Protein AF-A0A086T369-F1 (afdb_monomer_lite)

Secondary structure (DSSP, 8-state):
--------TT-S--SPPPSS---SPPTT---HHHHHTT---PPPPTTTTTHHHHHHHHHHHHHHHHHHHHS--SS-HHHHS-HHHHHHHHHHHHHHHTTS-GGGS--TT--HHHHHHHHHHHH--SS-TT-TTTTT-B-TTS-STT-BHHHHHHHHHHHHHHHHHHHHHHS-GGG--GGGHHHHHHHHHHHH-STT---TTHHHHHHHHHHHHHHHTTT-TTHHHHHHHHHHHHHHTTSS-HHHHHHHHHHHHHHTTTSPPPSS-----B--HHHHTT-TTTTBHHHHHHTHHHHHHHHHHHH--

Foldseek 3Di:
DAQQQFALLLDQDLDAADQAQDPDDQAPDDDPVCVVVVDDGHHDDPVCHCLSSLVSVVVNLVSVLCCQSSPDDPDGSCVRAPPLNLLVSQVVLVVVVVVDDPLLDDDLPNDLSSLLVLLSSLSDRSDTPRDPPQQPDADPVDPDPRRGPVVSNVVSLVVNLVSLVSSPVPDPLVRDDPSSLSSLLSLLQLLLPPVNVPDPCSLVSNVSSLVSLLSNCLPDVLSLLSNLLSLLSCLVSVNDALVRSVVSNVSSCVSNVVDDNDPFRPDQTFRHVVVCSPPSNCRGSRNSNVCNVVSSVVRCVVVVD

pLDDT: mean 82.19, std 13.27, range [25.78, 96.75]

Organism: Hapsidospora chrysogenum (strain ATCC 11550 / CBS 779.69 / DSM 880 / IAM 14645 / JCM 23072 / IMI 49137) (NCBI:txid857340)

Radius of gyration: 20.5 Å; chains: 1; bounding box: 43×50×70 Å

Sequence (305 aa):
MLNVDDSLHSFYFRDPPILHAPVLPIPGQRSQEAKDSGSWVPTPPKYMRQTFSTFCQFWTLAQEIAVLYLGKCERTLAERVPLSFAESKYQKLLAWTNTIAESMALNDHSPAHVMIFHMVIRMFYPFIQGTAAYSHQKLHSFSSDDSSATAIITASLNQLKRLALLFQKRHPSRMWAILVNPPLVQLGDVMLNRRLRHGPDRRLYFLLCLRTWIEMYQSYAVCWDVAKGFLSRAMRDGVMSSVEAKELMTELLRRGVHHKVPEQAMSSIVIDYDLAEGNLEVARVKVLAERFDELALYDEFTTGT

Structure (mmCIF, N/CA/C/O backbone):
data_AF-A0A086T369-F1
#
_entry.id   AF-A0A086T369-F1
#
loop_
_atom_site.group_PDB
_atom_site.id
_atom_site.type_symbol
_atom_site.label_atom_id
_atom_site.label_alt_id
_atom_site.label_comp_id
_atom_site.label_asym_id
_atom_site.label_entity_id
_atom_site.label_seq_id
_atom_site.pdbx_PDB_ins_code
_atom_site.Cartn_x
_atom_site.Cartn_y
_atom_site.Cartn_z
_atom_site.occupancy
_atom_site.B_iso_or_equiv
_atom_site.auth_seq_id
_atom_site.auth_comp_id
_atom_site.auth_asym_id
_atom_site.auth_atom_id
_atom_site.pdbx_PDB_model_num
ATOM 1 N N . MET A 1 1 ? -15.900 -25.678 4.158 1.00 25.78 1 MET A N 1
ATOM 2 C CA . MET A 1 1 ? -14.547 -25.743 3.575 1.00 25.78 1 MET A CA 1
ATOM 3 C C . MET A 1 1 ? -14.263 -24.336 3.077 1.00 25.78 1 MET A C 1
ATOM 5 O O . MET A 1 1 ? -14.950 -23.891 2.170 1.00 25.78 1 MET A O 1
ATOM 9 N N . LEU A 1 2 ? -13.463 -23.568 3.818 1.00 26.77 2 LEU A N 1
ATOM 10 C CA . LEU A 1 2 ? -13.205 -22.156 3.516 1.00 26.77 2 LEU A CA 1
ATOM 11 C C . LEU A 1 2 ? -12.299 -22.099 2.283 1.00 26.77 2 LEU A C 1
ATOM 13 O O . LEU A 1 2 ? -11.195 -22.637 2.331 1.00 26.77 2 LEU A O 1
ATOM 17 N N . ASN A 1 3 ? -12.785 -21.506 1.191 1.00 26.11 3 ASN A N 1
ATOM 18 C CA . ASN A 1 3 ? -11.940 -21.124 0.065 1.00 26.11 3 ASN A CA 1
ATOM 19 C C . ASN A 1 3 ? -10.978 -20.047 0.571 1.00 26.11 3 ASN A C 1
ATOM 21 O O . ASN A 1 3 ? -11.393 -18.927 0.857 1.00 26.11 3 ASN A O 1
ATOM 25 N N . VAL A 1 4 ? -9.717 -20.428 0.746 1.00 35.34 4 VAL A N 1
ATOM 26 C CA . VAL A 1 4 ? -8.604 -19.517 1.008 1.00 35.34 4 VAL A CA 1
ATOM 27 C C . VAL A 1 4 ? -8.249 -18.902 -0.342 1.00 35.34 4 VAL A C 1
ATOM 29 O O . VAL A 1 4 ? -7.497 -19.489 -1.116 1.00 35.34 4 VAL A O 1
ATOM 32 N N . ASP A 1 5 ? -8.877 -17.775 -0.676 1.00 43.47 5 ASP A N 1
ATOM 33 C CA . ASP A 1 5 ? -8.503 -16.998 -1.856 1.00 43.47 5 ASP A CA 1
ATOM 34 C C . ASP A 1 5 ? -7.442 -15.965 -1.469 1.00 43.47 5 ASP A C 1
ATOM 36 O O . ASP A 1 5 ? -7.696 -14.888 -0.928 1.00 43.47 5 ASP A O 1
ATOM 40 N N . ASP A 1 6 ? -6.211 -16.357 -1.761 1.00 47.72 6 ASP A N 1
ATOM 41 C CA . ASP A 1 6 ? -4.970 -15.641 -1.523 1.00 47.72 6 ASP A CA 1
ATOM 42 C C . ASP A 1 6 ? -4.987 -14.205 -2.092 1.00 47.72 6 ASP A C 1
ATOM 44 O O . ASP A 1 6 ? -5.270 -13.994 -3.255 1.00 47.72 6 ASP A O 1
ATOM 48 N N . SER A 1 7 ? -4.647 -13.165 -1.328 1.00 54.16 7 SER A N 1
ATOM 49 C CA . SER A 1 7 ? -4.626 -11.776 -1.828 1.00 54.16 7 SER A CA 1
ATOM 50 C C . SER A 1 7 ? -3.233 -11.283 -2.246 1.00 54.16 7 SER A C 1
ATOM 52 O O . SER A 1 7 ? -2.285 -11.413 -1.482 1.00 54.16 7 SER A O 1
ATOM 54 N N . LEU A 1 8 ? -3.093 -10.578 -3.377 1.00 59.34 8 LEU A N 1
ATOM 55 C CA . LEU A 1 8 ? -1.895 -9.766 -3.652 1.00 59.34 8 LEU A CA 1
ATOM 56 C C . LEU A 1 8 ? -1.998 -8.403 -2.939 1.00 59.34 8 LEU A C 1
ATOM 58 O O . LEU A 1 8 ? -2.764 -7.537 -3.358 1.00 59.34 8 LEU A O 1
ATOM 62 N N . HIS A 1 9 ? -1.198 -8.185 -1.888 1.00 63.78 9 HIS A N 1
ATOM 63 C CA . HIS A 1 9 ? -1.219 -6.945 -1.080 1.00 63.78 9 HIS A CA 1
ATOM 64 C C . HIS A 1 9 ? -0.546 -5.745 -1.787 1.00 63.78 9 HIS A C 1
ATOM 66 O O . HIS A 1 9 ? -0.465 -4.652 -1.230 1.00 63.78 9 HIS A O 1
ATOM 72 N N . SER A 1 10 ? -0.044 -5.940 -3.012 1.00 60.53 10 SER A N 1
ATOM 73 C CA . SER A 1 10 ? 0.636 -4.921 -3.825 1.00 60.53 10 SER A CA 1
ATOM 74 C C . SER A 1 10 ? -0.308 -4.091 -4.703 1.00 60.53 10 SER A C 1
ATOM 76 O O . SER A 1 10 ? 0.122 -3.094 -5.277 1.00 60.53 10 SER A O 1
ATOM 78 N N . PHE A 1 11 ? -1.590 -4.463 -4.805 1.00 72.81 11 PHE A N 1
ATOM 79 C CA . PHE A 1 11 ? -2.612 -3.685 -5.509 1.00 72.81 11 PHE A CA 1
ATOM 80 C C . PHE A 1 11 ? -3.781 -3.392 -4.577 1.00 72.81 11 PHE A C 1
ATOM 82 O O . PHE A 1 11 ? -4.580 -4.264 -4.243 1.00 72.81 11 PHE A O 1
ATOM 89 N N . TYR A 1 12 ? -3.882 -2.132 -4.172 1.00 75.31 12 TYR A N 1
ATOM 90 C CA . TYR A 1 12 ? -4.904 -1.678 -3.234 1.00 75.31 12 TYR A CA 1
ATOM 91 C C . TYR A 1 12 ? -6.204 -1.256 -3.940 1.00 75.31 12 TYR A C 1
ATOM 93 O O . TYR A 1 12 ? -7.241 -1.138 -3.294 1.00 75.31 12 TYR A O 1
ATOM 101 N N . PHE A 1 13 ? -6.181 -1.089 -5.266 1.00 75.31 13 PHE A N 1
ATOM 102 C CA . PHE A 1 13 ? -7.381 -1.133 -6.102 1.00 75.31 13 PHE A CA 1
ATOM 103 C C . PHE A 1 13 ? -7.516 -2.545 -6.674 1.00 75.31 13 PHE A C 1
ATOM 105 O O . PHE A 1 13 ? -6.585 -3.046 -7.302 1.00 75.31 13 PHE A O 1
ATOM 112 N N . ARG A 1 14 ? -8.667 -3.189 -6.455 1.00 74.69 14 ARG A N 1
ATOM 113 C CA . ARG A 1 14 ? -8.987 -4.523 -6.994 1.00 74.69 14 ARG A CA 1
ATOM 114 C C . ARG A 1 14 ? -9.942 -4.459 -8.186 1.00 74.69 14 ARG A C 1
ATOM 116 O O . ARG A 1 14 ? -10.833 -5.292 -8.336 1.00 74.69 14 ARG A O 1
ATOM 123 N N . ASP A 1 15 ? -9.764 -3.440 -9.013 1.00 76.25 15 ASP A N 1
ATOM 124 C CA . ASP A 1 15 ? -10.495 -3.319 -10.268 1.00 76.25 15 ASP A CA 1
ATOM 125 C C . ASP A 1 15 ? -9.937 -4.311 -11.305 1.00 76.25 15 ASP A C 1
ATOM 127 O O . ASP A 1 15 ? -8.786 -4.750 -11.179 1.00 76.25 15 ASP A O 1
ATOM 131 N N . PRO A 1 16 ? -10.723 -4.696 -12.329 1.00 79.81 16 PRO A N 1
ATOM 132 C CA . PRO A 1 16 ? -10.247 -5.591 -13.376 1.00 79.81 16 PRO A CA 1
ATOM 133 C C . PRO A 1 16 ? -8.950 -5.067 -14.015 1.00 79.81 16 PRO A C 1
ATOM 135 O O . PRO A 1 16 ? -8.894 -3.896 -14.403 1.00 79.81 16 PRO A O 1
ATOM 138 N N . PRO A 1 17 ? -7.908 -5.907 -14.145 1.00 82.69 17 PRO A N 1
ATOM 139 C CA . PRO A 1 17 ? -6.629 -5.461 -14.672 1.00 82.69 17 PRO A CA 1
ATOM 140 C C . PRO A 1 17 ? -6.740 -5.125 -16.161 1.00 82.69 17 PRO A C 1
ATOM 142 O O . PRO A 1 17 ? -7.499 -5.745 -16.910 1.00 82.69 17 PRO A O 1
ATOM 145 N N . ILE A 1 18 ? -5.916 -4.180 -16.613 1.00 83.38 18 ILE A N 1
ATOM 146 C CA . ILE A 1 18 ? -5.711 -3.941 -18.044 1.00 83.38 18 ILE A CA 1
ATOM 147 C C . ILE A 1 18 ? -5.044 -5.194 -18.625 1.00 83.38 18 ILE A C 1
ATOM 149 O O . ILE A 1 18 ? -3.967 -5.573 -18.174 1.00 83.38 18 ILE A O 1
ATOM 153 N N . LEU A 1 19 ? -5.674 -5.837 -19.613 1.00 84.75 19 LEU A N 1
ATOM 154 C CA . LEU A 1 19 ? -5.229 -7.134 -20.150 1.00 84.75 19 LEU A CA 1
ATOM 155 C C . LEU A 1 19 ? -3.923 -7.058 -20.945 1.00 84.75 19 LEU A C 1
ATOM 157 O O . LEU A 1 19 ? -3.116 -7.986 -20.907 1.00 84.75 19 LEU A O 1
ATOM 161 N N . HIS A 1 20 ? -3.705 -5.947 -21.642 1.00 85.06 20 HIS A N 1
ATOM 162 C CA . HIS A 1 20 ? -2.536 -5.738 -22.486 1.00 85.06 20 HIS A CA 1
ATOM 163 C C . HIS A 1 20 ? -1.865 -4.423 -22.116 1.00 85.06 20 HIS A C 1
ATOM 165 O O . HIS A 1 20 ? -2.529 -3.391 -22.010 1.00 85.06 20 HIS A O 1
ATOM 171 N N . ALA A 1 21 ? -0.546 -4.455 -21.927 1.00 80.19 21 ALA A N 1
ATOM 172 C CA . ALA A 1 21 ? 0.225 -3.238 -21.726 1.00 80.19 21 ALA A CA 1
ATOM 173 C C . ALA A 1 21 ? 0.039 -2.270 -22.917 1.00 80.19 21 ALA A C 1
ATOM 175 O O . ALA A 1 21 ? -0.183 -2.722 -24.046 1.00 80.19 21 ALA A O 1
ATOM 176 N N . PRO A 1 22 ? 0.131 -0.946 -22.694 1.00 80.88 22 PRO A N 1
ATOM 177 C CA . PRO A 1 22 ? 0.058 0.025 -23.777 1.00 80.88 22 PRO A CA 1
ATOM 178 C C . PRO A 1 22 ? 1.084 -0.282 -24.874 1.00 80.88 22 PRO A C 1
ATOM 180 O O . PRO A 1 22 ? 2.257 -0.496 -24.586 1.00 80.88 22 PRO A O 1
ATOM 183 N N . VAL A 1 23 ? 0.648 -0.250 -26.136 1.00 82.12 23 VAL A N 1
ATOM 184 C CA . VAL A 1 23 ? 1.520 -0.462 -27.314 1.00 82.12 23 VAL A CA 1
ATOM 185 C C . VAL A 1 23 ? 2.380 0.779 -27.613 1.00 82.12 23 VAL A C 1
ATOM 187 O O . VAL A 1 23 ? 3.287 0.747 -28.440 1.00 82.12 23 VAL A O 1
ATOM 190 N N . LEU A 1 24 ? 2.104 1.896 -26.935 1.00 80.62 24 LEU A N 1
ATOM 191 C CA . LEU A 1 24 ? 2.859 3.135 -27.086 1.00 80.62 24 LEU A CA 1
ATOM 192 C C . LEU A 1 24 ? 4.296 2.969 -26.562 1.00 80.62 24 LEU A C 1
ATOM 194 O O . LEU A 1 24 ? 4.500 2.344 -25.518 1.00 80.62 24 LEU A O 1
ATOM 198 N N . PRO A 1 25 ? 5.294 3.572 -27.233 1.00 81.31 25 PRO A N 1
ATOM 199 C CA . PRO A 1 25 ? 6.669 3.527 -26.763 1.00 81.31 25 PRO A CA 1
ATOM 200 C C . PRO A 1 25 ? 6.791 4.227 -25.410 1.00 81.31 25 PRO A C 1
ATOM 202 O O . PRO A 1 25 ? 6.175 5.267 -25.162 1.00 81.31 25 PRO A O 1
ATOM 205 N N . ILE A 1 26 ? 7.639 3.680 -24.541 1.00 83.69 26 ILE A N 1
ATOM 206 C CA . ILE A 1 26 ? 7.944 4.296 -23.252 1.00 83.69 26 ILE A CA 1
ATOM 207 C C . ILE A 1 26 ? 8.624 5.651 -23.503 1.00 83.69 26 ILE A C 1
ATOM 209 O O . ILE A 1 26 ? 9.662 5.696 -24.173 1.00 83.69 26 ILE A O 1
ATOM 213 N N . PRO A 1 27 ? 8.093 6.765 -22.965 1.00 80.69 27 PRO A N 1
ATOM 214 C CA . PRO A 1 27 ? 8.675 8.081 -23.206 1.00 80.69 27 PRO A CA 1
ATOM 215 C C . PRO A 1 27 ? 10.140 8.152 -22.785 1.00 80.69 27 PRO A C 1
ATOM 217 O O . PRO A 1 27 ? 10.537 7.602 -21.761 1.00 80.69 27 PRO A O 1
ATOM 220 N N . GLY A 1 28 ? 10.967 8.814 -23.591 1.00 74.69 28 GLY A N 1
ATOM 221 C CA . GLY A 1 28 ? 12.416 8.870 -23.383 1.00 74.69 28 GLY A CA 1
ATOM 222 C C . GLY A 1 28 ? 13.194 7.591 -23.736 1.00 74.69 28 GLY A C 1
ATOM 223 O O . GLY A 1 28 ? 14.422 7.656 -23.779 1.00 74.69 28 GLY A O 1
ATOM 224 N N . GLN A 1 29 ? 12.542 6.462 -24.050 1.00 71.50 29 GLN A N 1
ATOM 225 C CA . GLN A 1 29 ? 13.204 5.319 -24.685 1.00 71.50 29 GLN A CA 1
ATOM 226 C C . GLN A 1 29 ? 13.086 5.432 -26.205 1.00 71.50 29 GLN A C 1
ATOM 228 O O . GLN A 1 29 ? 11.999 5.392 -26.771 1.00 71.50 29 GLN A O 1
ATOM 233 N N . ARG A 1 30 ? 14.226 5.563 -26.887 1.00 60.25 30 ARG A N 1
ATOM 234 C CA . ARG A 1 30 ? 14.284 5.412 -28.344 1.00 60.25 30 ARG A CA 1
ATOM 235 C C . ARG A 1 30 ? 14.430 3.929 -28.669 1.00 60.25 30 ARG A C 1
ATOM 237 O O . ARG A 1 30 ? 15.470 3.356 -28.346 1.00 60.25 30 ARG A O 1
ATOM 244 N N . SER A 1 31 ? 13.438 3.330 -29.330 1.00 57.47 31 SER A N 1
ATOM 245 C CA . SER A 1 31 ? 13.681 2.082 -30.060 1.00 57.47 31 SER A CA 1
ATOM 246 C C . SER A 1 31 ? 14.687 2.354 -31.184 1.00 57.47 31 SER A C 1
ATOM 248 O O . SER A 1 31 ? 14.807 3.488 -31.659 1.00 57.47 31 SER A O 1
ATOM 250 N N . GLN A 1 32 ? 15.452 1.338 -31.584 1.00 53.31 32 GLN A N 1
ATOM 251 C CA . GLN A 1 32 ? 16.412 1.474 -32.683 1.00 53.31 32 GLN A CA 1
ATOM 252 C C . GLN A 1 32 ? 15.684 1.892 -33.980 1.00 53.31 32 GLN A C 1
ATOM 254 O O . GLN A 1 32 ? 16.100 2.835 -34.635 1.00 53.31 32 GLN A O 1
ATOM 259 N N . GLU A 1 33 ? 14.502 1.327 -34.234 1.00 52.03 33 GLU A N 1
ATOM 260 C CA . GLU A 1 33 ? 13.624 1.653 -35.372 1.00 52.03 33 GLU A CA 1
ATOM 261 C C . GLU A 1 33 ? 13.058 3.090 -35.338 1.00 52.03 33 GLU A C 1
ATOM 263 O O . GLU A 1 33 ? 12.875 3.724 -36.379 1.00 52.03 33 GLU A O 1
ATOM 268 N N . ALA A 1 34 ? 12.804 3.656 -34.150 1.00 53.78 34 ALA A N 1
ATOM 269 C CA . ALA A 1 34 ? 12.356 5.046 -34.010 1.00 53.78 34 ALA A CA 1
ATOM 270 C C . ALA A 1 34 ? 13.483 6.061 -34.268 1.00 53.78 34 ALA A C 1
ATOM 272 O O . ALA A 1 34 ? 13.203 7.214 -34.601 1.00 53.78 34 ALA A O 1
ATOM 273 N N . LYS A 1 35 ? 14.755 5.655 -34.119 1.00 53.94 35 LYS A N 1
AT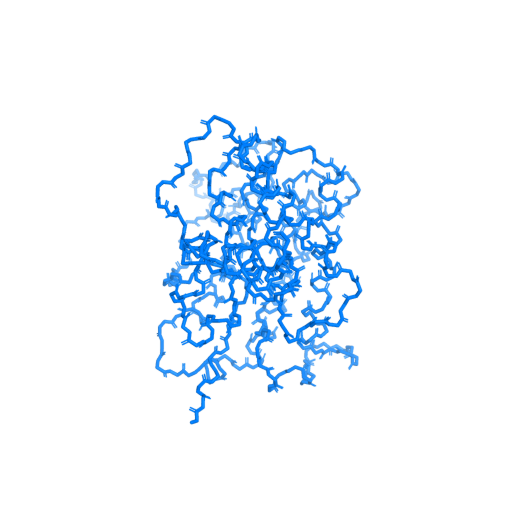OM 274 C CA . LYS A 1 35 ? 15.901 6.489 -34.518 1.00 53.94 35 LYS A CA 1
ATOM 275 C C . LYS A 1 35 ? 15.981 6.617 -36.036 1.00 53.94 35 LYS A C 1
ATOM 277 O O . LYS A 1 35 ? 16.267 7.709 -36.515 1.00 53.94 35 LYS A O 1
ATOM 282 N N . ASP A 1 36 ? 15.678 5.536 -36.748 1.00 54.47 36 ASP A N 1
ATOM 283 C CA . ASP A 1 36 ? 15.811 5.455 -38.204 1.00 54.47 36 ASP A CA 1
ATOM 284 C C . ASP A 1 36 ? 14.612 6.079 -38.940 1.00 54.47 36 ASP A C 1
ATOM 286 O O . ASP A 1 36 ? 14.768 6.658 -40.010 1.00 54.47 36 ASP A O 1
ATOM 290 N N . SER A 1 37 ? 13.416 6.029 -38.345 1.00 58.69 37 SER A N 1
ATOM 291 C CA . SER A 1 37 ? 12.175 6.574 -38.929 1.00 58.69 37 SER A CA 1
ATOM 292 C C . SER A 1 37 ? 11.894 8.047 -38.599 1.00 58.69 37 SER A C 1
ATOM 294 O O . SER A 1 37 ? 10.910 8.606 -39.081 1.00 58.69 37 SER A O 1
ATOM 296 N N . GLY A 1 38 ? 12.717 8.695 -37.765 1.00 57.22 38 GLY A N 1
ATOM 297 C CA . GLY A 1 38 ? 12.516 10.097 -37.370 1.00 57.22 38 GLY A CA 1
ATOM 298 C C . GLY A 1 38 ? 11.239 10.356 -36.554 1.00 57.22 38 GLY A C 1
ATOM 299 O O . GLY A 1 38 ? 10.829 11.508 -36.408 1.00 57.22 38 GLY A O 1
ATOM 300 N N . SER A 1 39 ? 10.604 9.308 -36.017 1.00 59.59 39 SER A N 1
ATOM 301 C CA . SER A 1 39 ? 9.360 9.426 -35.254 1.00 59.59 39 SER A CA 1
ATOM 302 C C . SER A 1 39 ? 9.552 10.275 -33.992 1.00 59.59 39 SER A C 1
ATOM 304 O O . SER A 1 39 ? 10.494 10.079 -33.217 1.00 59.59 39 SER A O 1
ATOM 306 N N . TRP A 1 40 ? 8.625 11.206 -33.750 1.00 57.44 40 TRP A N 1
ATOM 307 C CA . TRP A 1 40 ? 8.614 12.039 -32.548 1.00 57.44 40 TRP A CA 1
ATOM 308 C C . TRP A 1 40 ? 8.360 11.174 -31.306 1.00 57.44 40 TRP A C 1
ATOM 310 O O . TRP A 1 40 ? 7.313 10.541 -31.180 1.00 57.44 40 TRP A O 1
ATOM 320 N N . VAL A 1 41 ? 9.325 11.141 -30.383 1.00 62.19 41 VAL A N 1
ATOM 321 C CA . VAL A 1 41 ? 9.180 10.496 -29.070 1.00 62.19 41 VAL A CA 1
ATOM 322 C C . VAL A 1 41 ? 9.060 11.598 -28.017 1.00 62.19 41 VAL A C 1
ATOM 324 O O . VAL A 1 41 ? 9.950 12.452 -27.958 1.00 62.19 41 VAL A O 1
ATOM 327 N N . PRO A 1 42 ? 8.020 11.590 -27.162 1.00 64.31 42 PRO A N 1
ATOM 328 C CA . PRO A 1 42 ? 7.896 12.559 -26.084 1.00 64.31 42 PRO A CA 1
ATOM 329 C C . PRO A 1 42 ? 9.117 12.502 -25.159 1.00 64.31 42 PRO A C 1
ATOM 331 O O . PRO A 1 42 ? 9.432 11.459 -24.574 1.00 64.31 42 PRO A O 1
ATOM 334 N N . THR A 1 43 ? 9.811 13.629 -25.017 1.00 65.44 43 THR A N 1
ATOM 335 C CA . THR A 1 43 ? 10.938 13.754 -24.091 1.00 65.44 43 THR A CA 1
ATOM 336 C C . THR A 1 43 ? 10.403 14.074 -22.693 1.00 65.44 43 THR A C 1
ATOM 338 O O . THR A 1 43 ? 9.647 15.038 -22.550 1.00 65.44 43 THR A O 1
ATOM 341 N N . PRO A 1 44 ? 10.774 13.319 -21.644 1.00 66.56 44 PRO A N 1
ATOM 342 C CA . PRO A 1 44 ? 10.321 13.621 -20.292 1.00 66.56 44 PRO A CA 1
ATOM 343 C C . PRO A 1 44 ? 10.858 14.983 -19.804 1.00 66.56 44 PRO A C 1
ATOM 345 O O . PRO A 1 44 ? 11.936 15.415 -20.234 1.00 66.56 44 PRO A O 1
ATOM 348 N N . PRO A 1 45 ? 10.151 15.670 -18.883 1.00 68.62 45 PRO A N 1
ATOM 349 C CA . PRO A 1 45 ? 10.617 16.930 -18.313 1.00 68.62 45 PRO A CA 1
ATOM 350 C C . PRO A 1 45 ? 11.997 16.793 -17.658 1.00 68.62 45 PRO A C 1
ATOM 352 O O . PRO A 1 45 ? 12.235 15.869 -16.876 1.00 68.62 45 PRO A O 1
ATOM 355 N N . LYS A 1 46 ? 12.893 17.761 -17.905 1.00 70.62 46 LYS A N 1
ATOM 356 C CA . LYS A 1 46 ? 14.286 17.739 -17.410 1.00 70.62 46 LYS A CA 1
ATOM 357 C C . LYS A 1 46 ? 14.395 17.515 -15.892 1.00 70.62 46 LYS A C 1
ATOM 359 O O . LYS A 1 46 ? 15.340 16.870 -15.446 1.00 70.62 46 LYS A O 1
ATOM 364 N N . TYR A 1 47 ? 13.430 18.009 -15.109 1.00 69.38 47 TYR A N 1
ATOM 365 C CA . TYR A 1 47 ? 13.437 17.897 -13.645 1.00 69.38 47 TYR A CA 1
ATOM 366 C C . TYR A 1 47 ? 13.101 16.489 -13.118 1.00 69.38 47 TYR A C 1
ATOM 368 O O . TYR A 1 47 ? 13.553 16.141 -12.031 1.00 69.38 47 TYR A O 1
ATOM 376 N N . MET A 1 48 ? 12.353 15.665 -13.869 1.00 68.12 48 MET A N 1
ATOM 377 C CA . MET A 1 48 ? 12.061 14.268 -13.491 1.00 68.12 48 MET A CA 1
ATOM 378 C C . MET A 1 48 ? 13.059 13.272 -14.090 1.00 68.12 48 MET A C 1
ATOM 380 O O . MET A 1 48 ? 13.013 12.090 -13.745 1.00 68.12 48 MET A O 1
ATOM 384 N N . ARG A 1 49 ? 13.961 13.729 -14.970 1.00 73.62 49 ARG A N 1
ATOM 385 C CA . ARG A 1 49 ? 14.955 12.897 -15.666 1.00 73.62 49 ARG A CA 1
ATOM 386 C C . ARG A 1 49 ? 14.314 11.619 -16.233 1.00 73.62 49 ARG A C 1
ATOM 388 O O . ARG A 1 49 ? 13.417 11.696 -17.066 1.00 73.62 49 ARG A O 1
ATOM 395 N N . GLN A 1 50 ? 14.766 10.456 -15.764 1.00 85.00 50 GLN A N 1
ATOM 396 C CA . GLN A 1 50 ? 14.344 9.121 -16.194 1.00 85.00 50 GLN A CA 1
ATOM 397 C C . GLN A 1 50 ? 13.277 8.510 -15.273 1.00 85.00 50 GLN A C 1
ATOM 399 O O . GLN A 1 50 ? 12.901 7.356 -15.443 1.00 85.00 50 GLN A O 1
ATOM 404 N N . THR A 1 51 ? 12.756 9.255 -14.298 1.00 87.19 51 THR A N 1
ATOM 405 C CA . THR A 1 51 ? 11.777 8.732 -13.331 1.00 87.19 51 THR A CA 1
ATOM 406 C C . THR A 1 51 ? 10.521 8.237 -14.018 1.00 87.19 51 THR A C 1
ATOM 408 O O . THR A 1 51 ? 10.084 7.117 -13.777 1.00 87.19 51 THR A O 1
ATOM 411 N N . PHE A 1 52 ? 9.961 9.060 -14.907 1.00 86.62 52 PHE A N 1
ATOM 412 C CA . PHE A 1 52 ? 8.727 8.728 -15.607 1.00 86.62 52 PHE A CA 1
ATOM 413 C C . PHE A 1 52 ? 8.899 7.480 -16.481 1.00 86.62 52 PHE A C 1
ATOM 415 O O . PHE A 1 52 ? 8.112 6.545 -16.374 1.00 86.62 52 PHE A O 1
ATOM 422 N N . SER A 1 53 ? 9.978 7.419 -17.268 1.00 88.44 53 SER A N 1
ATOM 423 C CA . SER A 1 53 ? 10.280 6.258 -18.109 1.00 88.44 53 SER A CA 1
ATOM 424 C C . SER A 1 53 ? 10.497 4.991 -17.278 1.00 88.44 53 SER A C 1
ATOM 426 O O . SER A 1 53 ? 9.997 3.927 -17.634 1.00 88.44 53 SER A O 1
ATOM 428 N N . THR A 1 54 ? 11.171 5.109 -16.131 1.00 90.81 54 THR A N 1
ATOM 429 C CA . THR A 1 54 ? 11.398 3.988 -15.209 1.00 90.81 54 THR A CA 1
ATOM 430 C C . THR A 1 54 ? 10.085 3.505 -14.577 1.00 90.81 54 THR A C 1
ATOM 432 O O . THR A 1 54 ? 9.850 2.301 -14.504 1.00 90.81 54 THR A O 1
ATOM 435 N N . PHE A 1 55 ? 9.177 4.410 -14.193 1.00 89.62 55 PHE A N 1
ATOM 436 C CA . PHE A 1 55 ? 7.833 4.033 -13.740 1.00 89.62 55 PHE A CA 1
ATOM 437 C C . PHE A 1 55 ? 7.020 3.339 -14.840 1.00 89.62 55 PHE A C 1
ATOM 439 O O . PHE A 1 55 ? 6.335 2.364 -14.550 1.00 89.62 55 PHE A O 1
ATOM 446 N N . CYS A 1 56 ? 7.092 3.785 -16.098 1.00 89.19 56 CYS A N 1
ATOM 447 C CA . CYS A 1 56 ? 6.399 3.112 -17.203 1.00 89.19 56 CYS A CA 1
ATOM 448 C C . CYS A 1 56 ? 6.886 1.667 -17.398 1.00 89.19 56 CYS A C 1
ATOM 450 O O . CYS A 1 56 ? 6.072 0.758 -17.570 1.00 89.19 56 CYS A O 1
ATOM 452 N N . GLN A 1 57 ? 8.201 1.439 -17.323 1.00 90.56 57 GLN A N 1
ATOM 453 C CA . GLN A 1 57 ? 8.772 0.088 -17.381 1.00 90.56 57 GLN A CA 1
ATOM 454 C C . GLN A 1 57 ? 8.283 -0.768 -16.211 1.00 90.56 57 GLN A C 1
ATOM 456 O O . GLN A 1 57 ? 7.809 -1.884 -16.416 1.00 90.56 57 GLN A O 1
ATOM 461 N N . PHE A 1 58 ? 8.337 -0.216 -14.996 1.00 91.12 58 PHE A N 1
ATOM 462 C CA . PHE A 1 58 ? 7.836 -0.878 -13.799 1.00 91.12 58 PHE A CA 1
ATOM 463 C C . PHE A 1 58 ? 6.374 -1.302 -13.947 1.00 91.12 58 PHE A C 1
ATOM 465 O O . PHE A 1 58 ? 6.043 -2.462 -13.722 1.00 91.12 58 PHE A O 1
ATOM 472 N N . TRP A 1 59 ? 5.500 -0.385 -14.366 1.00 89.06 59 TRP A N 1
ATOM 473 C CA . TRP A 1 59 ? 4.073 -0.666 -14.501 1.00 89.06 59 TRP A CA 1
ATOM 474 C C . TRP A 1 59 ? 3.766 -1.677 -15.607 1.00 89.06 59 TRP A C 1
ATOM 476 O O . TRP A 1 59 ? 2.796 -2.418 -15.485 1.00 89.06 59 TRP A O 1
ATOM 486 N N . THR A 1 60 ? 4.618 -1.780 -16.630 1.00 89.12 60 THR A N 1
ATOM 487 C CA . THR A 1 60 ? 4.528 -2.850 -17.636 1.00 89.12 60 THR A CA 1
ATOM 488 C C . THR A 1 60 ? 4.798 -4.220 -17.005 1.00 89.12 60 THR A C 1
ATOM 490 O O . THR A 1 60 ? 4.039 -5.159 -17.224 1.00 89.12 60 THR A O 1
ATOM 493 N N . LEU A 1 61 ? 5.820 -4.334 -16.147 1.00 88.88 61 LEU A N 1
ATOM 494 C CA . LEU A 1 61 ? 6.099 -5.569 -15.402 1.00 88.88 61 LEU A CA 1
ATOM 495 C C . LEU A 1 61 ? 5.001 -5.888 -14.381 1.00 88.88 61 LEU A C 1
ATOM 497 O O . LEU A 1 61 ? 4.574 -7.036 -14.258 1.00 88.88 61 LEU A O 1
ATOM 501 N N . ALA A 1 62 ? 4.534 -4.872 -13.656 1.00 87.25 62 ALA A N 1
ATOM 502 C CA . ALA A 1 62 ? 3.471 -5.010 -12.673 1.00 87.25 62 ALA A CA 1
ATOM 503 C C . ALA A 1 62 ? 2.152 -5.445 -13.325 1.00 87.25 62 ALA A C 1
ATOM 505 O O . ALA A 1 62 ? 1.421 -6.232 -12.733 1.00 87.25 62 ALA A O 1
ATOM 506 N N . GLN A 1 63 ? 1.860 -4.995 -14.547 1.00 87.44 63 GLN A N 1
ATOM 507 C CA . GLN A 1 63 ? 0.671 -5.401 -15.294 1.00 87.44 63 GLN A CA 1
ATOM 508 C C . GLN A 1 63 ? 0.666 -6.906 -15.603 1.00 87.44 63 GLN A C 1
ATOM 510 O O . GLN A 1 63 ? -0.371 -7.545 -15.432 1.00 87.44 63 GLN A O 1
ATOM 515 N N . GLU A 1 64 ? 1.811 -7.501 -15.956 1.00 86.50 64 GLU A N 1
ATOM 516 C CA . GLU A 1 64 ? 1.915 -8.956 -16.166 1.00 86.50 64 GLU A CA 1
ATOM 517 C C . GLU A 1 64 ? 1.547 -9.749 -14.902 1.00 86.50 64 GLU A C 1
ATOM 519 O O . GLU A 1 64 ? 0.979 -10.837 -14.984 1.00 86.50 64 GLU A O 1
ATOM 524 N N . ILE A 1 65 ? 1.880 -9.203 -13.728 1.00 85.50 65 ILE A N 1
ATOM 525 C CA . ILE A 1 65 ? 1.499 -9.766 -12.429 1.00 85.50 65 ILE A CA 1
ATOM 526 C C . ILE A 1 65 ? 0.002 -9.508 -12.188 1.00 85.50 65 ILE A C 1
ATOM 528 O O . ILE A 1 65 ? -0.745 -10.437 -11.894 1.00 85.50 65 ILE A O 1
ATOM 532 N N . ALA A 1 66 ? -0.469 -8.275 -12.384 1.00 84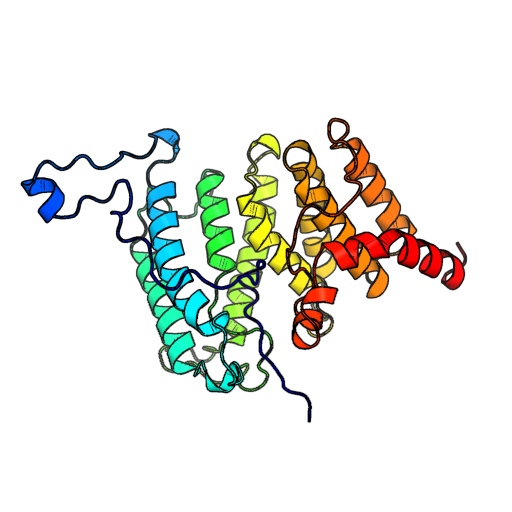.25 66 ALA A N 1
ATOM 533 C CA . ALA A 1 66 ? -1.860 -7.880 -12.159 1.00 84.25 66 ALA A CA 1
ATOM 534 C C . ALA A 1 66 ? -2.860 -8.759 -12.921 1.00 84.25 66 ALA A C 1
ATOM 536 O O . ALA A 1 66 ? -3.858 -9.178 -12.345 1.00 84.25 66 ALA A O 1
ATOM 537 N N . VAL A 1 67 ? -2.592 -9.074 -14.193 1.00 85.31 67 VAL A N 1
ATOM 538 C CA . VAL A 1 67 ? -3.501 -9.876 -15.030 1.00 85.31 67 VAL A CA 1
ATOM 539 C C . VAL A 1 67 ? -3.771 -11.255 -14.438 1.00 85.31 67 VAL A C 1
ATOM 541 O O . VAL A 1 67 ? -4.909 -11.717 -14.469 1.00 85.31 67 VAL A O 1
ATOM 544 N N . LEU A 1 68 ? -2.761 -11.906 -13.866 1.00 81.00 68 LEU A N 1
ATOM 545 C CA . LEU A 1 68 ? -2.917 -13.260 -13.331 1.00 81.00 68 LEU A CA 1
ATOM 546 C C . LEU A 1 68 ? -3.487 -13.268 -11.914 1.00 81.00 68 LEU A C 1
ATOM 548 O O . LEU A 1 68 ? -4.329 -14.111 -11.602 1.00 81.00 68 LEU A O 1
ATOM 552 N N . TYR A 1 69 ? -3.074 -12.306 -11.087 1.00 78.00 69 TYR A N 1
ATOM 553 C CA . TYR A 1 69 ? -3.506 -12.222 -9.692 1.00 78.00 69 TYR A CA 1
ATOM 554 C C . TYR A 1 69 ? -4.899 -11.594 -9.537 1.00 78.00 69 TYR A C 1
ATOM 556 O O . TYR A 1 69 ? -5.665 -12.007 -8.673 1.00 78.00 69 TYR A O 1
ATOM 564 N N . LEU A 1 70 ? -5.256 -10.616 -10.374 1.00 79.12 70 LEU A N 1
ATOM 565 C CA . LEU A 1 70 ? -6.529 -9.885 -10.295 1.00 79.12 70 LEU A CA 1
ATOM 566 C C . LEU A 1 70 ? -7.507 -10.243 -11.423 1.00 79.12 70 LEU A C 1
ATOM 568 O O . LEU A 1 70 ? -8.647 -9.782 -11.423 1.00 79.12 70 LEU A O 1
ATOM 5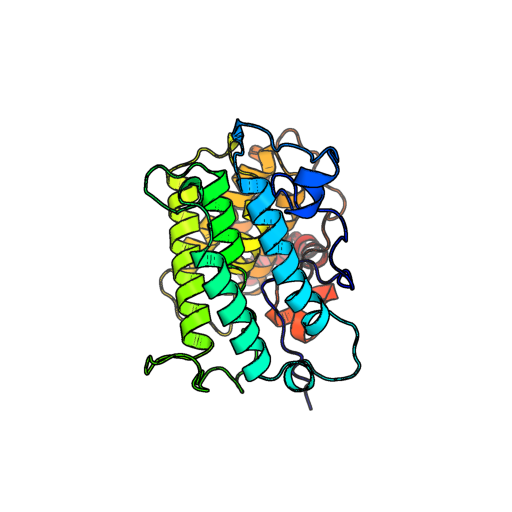72 N N . GLY A 1 71 ? -7.085 -11.053 -12.398 1.00 76.31 71 GLY A N 1
ATOM 573 C CA . GLY A 1 71 ? -7.959 -11.526 -13.467 1.00 76.31 71 GLY A CA 1
ATOM 574 C C . GLY A 1 71 ? -9.137 -12.336 -12.920 1.00 76.31 71 GLY A C 1
ATOM 575 O O . GLY A 1 71 ? -8.976 -13.137 -11.994 1.00 76.31 71 GLY A O 1
ATOM 576 N N . LYS A 1 72 ? -10.325 -12.139 -13.505 1.00 71.62 72 LYS A N 1
ATOM 577 C CA . LYS A 1 72 ? -11.518 -12.934 -13.183 1.00 71.62 72 LYS A CA 1
ATOM 578 C C . LYS A 1 72 ? -11.306 -14.373 -13.649 1.00 71.62 72 LYS A C 1
ATOM 580 O O . LYS A 1 72 ? -11.086 -14.610 -14.834 1.00 71.62 72 LYS A O 1
ATOM 585 N N . CYS A 1 73 ? -11.379 -15.323 -12.726 1.00 68.38 73 CYS A N 1
ATOM 586 C CA . CYS A 1 73 ? -11.276 -16.746 -13.011 1.00 68.38 73 CYS A CA 1
ATOM 587 C C . CYS A 1 73 ? -12.007 -17.534 -11.922 1.00 68.38 73 CYS A C 1
ATOM 589 O O . CYS A 1 73 ? -12.019 -17.110 -10.771 1.00 68.38 73 CYS A O 1
ATOM 591 N N . GLU A 1 74 ? -12.594 -18.670 -12.290 1.00 70.44 74 GLU A N 1
ATOM 592 C CA . GLU A 1 74 ? -13.313 -19.555 -11.362 1.00 70.44 74 GLU A CA 1
ATOM 593 C C . GLU A 1 74 ? -12.374 -20.357 -10.444 1.00 70.44 74 GLU A C 1
ATOM 595 O O . GLU A 1 74 ? -12.818 -20.909 -9.444 1.00 70.44 74 GLU A O 1
ATOM 600 N N . ARG A 1 75 ? -11.078 -20.422 -10.779 1.00 70.19 75 ARG A N 1
ATOM 601 C CA . ARG A 1 75 ? -10.054 -21.139 -10.006 1.00 70.19 75 ARG A CA 1
ATOM 602 C C . ARG A 1 75 ? -9.494 -20.284 -8.873 1.00 70.19 75 ARG A C 1
ATOM 604 O O . ARG A 1 75 ? -9.304 -19.071 -9.037 1.00 70.19 75 ARG A O 1
ATOM 611 N N . THR A 1 76 ? -9.126 -20.940 -7.776 1.00 70.00 76 THR A N 1
ATOM 612 C CA . THR A 1 76 ? -8.475 -20.283 -6.631 1.00 70.00 76 THR A CA 1
ATOM 613 C C . THR A 1 76 ? -7.113 -19.712 -7.029 1.00 70.00 76 THR A C 1
ATOM 615 O O . THR A 1 76 ? -6.511 -20.124 -8.026 1.00 70.00 76 THR A O 1
ATOM 618 N N . LEU A 1 77 ? -6.595 -18.731 -6.287 1.00 70.62 77 LEU A N 1
ATOM 619 C CA . LEU A 1 77 ? -5.301 -18.130 -6.639 1.00 70.62 77 LEU A CA 1
ATOM 620 C C . LEU A 1 77 ? -4.125 -19.106 -6.531 1.00 70.62 77 LEU A C 1
ATOM 622 O O . LEU A 1 77 ? -3.272 -19.103 -7.422 1.00 70.62 77 LEU A O 1
ATOM 626 N N . ALA A 1 78 ? -4.140 -20.000 -5.540 1.00 67.69 78 ALA A N 1
ATOM 627 C CA . ALA A 1 78 ? -3.171 -21.086 -5.417 1.00 67.69 78 ALA A CA 1
ATOM 628 C C . ALA A 1 78 ? -3.138 -22.014 -6.649 1.00 67.69 78 ALA A C 1
ATOM 630 O O . ALA A 1 78 ? -2.065 -22.473 -7.037 1.00 67.69 78 ALA A O 1
ATOM 631 N N . GLU A 1 79 ? -4.285 -22.263 -7.290 1.00 70.88 79 GLU A N 1
ATOM 632 C CA . GLU A 1 79 ? -4.381 -23.067 -8.521 1.00 70.88 79 GLU A CA 1
ATOM 633 C C . GLU A 1 79 ? -3.945 -22.296 -9.772 1.00 70.88 79 GLU A C 1
ATOM 635 O O . GLU A 1 79 ? -3.495 -22.889 -10.755 1.00 70.88 79 GLU A O 1
ATOM 640 N N . ARG A 1 80 ? -4.113 -20.970 -9.769 1.00 74.94 80 ARG A N 1
ATOM 641 C CA .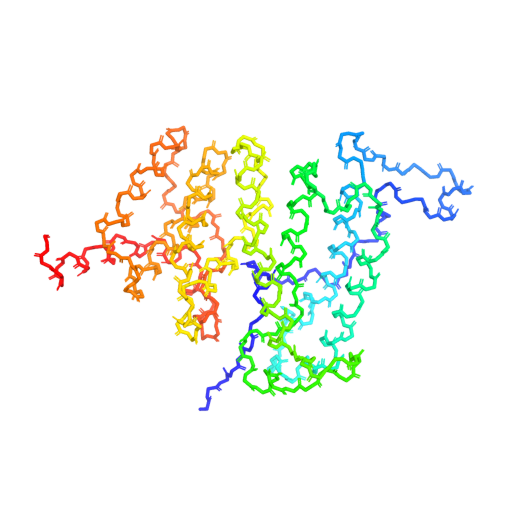 ARG A 1 80 ? -3.789 -20.105 -10.912 1.00 74.94 80 ARG A CA 1
ATOM 642 C C . ARG A 1 80 ? -2.326 -19.726 -10.977 1.00 74.94 80 ARG A C 1
ATOM 644 O O . ARG A 1 80 ? -1.792 -19.568 -12.075 1.00 74.94 80 ARG A O 1
ATOM 651 N N . VAL A 1 81 ? -1.705 -19.524 -9.820 1.00 79.19 81 VAL A N 1
ATOM 652 C CA . VAL A 1 81 ? -0.366 -18.960 -9.736 1.00 79.19 81 VAL A CA 1
ATOM 653 C C . VAL A 1 81 ? 0.566 -19.917 -8.996 1.00 79.19 81 VAL A C 1
ATOM 655 O O . VAL A 1 81 ? 0.653 -19.871 -7.770 1.00 79.19 81 VAL A O 1
ATOM 658 N N . PRO A 1 82 ? 1.298 -20.779 -9.725 1.00 81.00 82 PRO A N 1
ATOM 659 C CA . PRO A 1 82 ? 2.273 -21.656 -9.097 1.00 81.00 82 PRO A CA 1
ATOM 660 C C . PRO A 1 82 ? 3.435 -20.838 -8.520 1.00 81.00 82 PRO A C 1
ATOM 662 O O . PRO A 1 82 ? 3.807 -19.789 -9.058 1.00 81.00 82 PRO A O 1
ATOM 665 N N . LEU A 1 83 ? 4.071 -21.353 -7.465 1.00 80.44 83 LEU A N 1
ATOM 666 C CA . LEU A 1 83 ? 5.208 -20.690 -6.818 1.00 80.44 83 LEU A CA 1
ATOM 667 C C . LEU A 1 83 ? 6.338 -20.358 -7.807 1.00 80.44 83 LEU A C 1
ATOM 669 O O . LEU A 1 83 ? 6.890 -19.262 -7.765 1.00 80.44 83 LEU A O 1
ATOM 673 N N . SER A 1 84 ? 6.616 -21.258 -8.754 1.00 83.81 84 SER A N 1
ATOM 674 C CA . SER A 1 84 ? 7.617 -21.057 -9.810 1.00 83.81 84 SER A CA 1
ATOM 675 C C . SER A 1 84 ? 7.309 -19.856 -10.711 1.00 83.81 84 SER A C 1
ATOM 677 O O . SER A 1 84 ? 8.222 -19.163 -11.162 1.00 83.81 84 SER A O 1
ATOM 679 N N . PHE A 1 85 ? 6.028 -19.558 -10.949 1.00 85.00 85 PHE A N 1
ATOM 680 C CA . PHE A 1 85 ? 5.625 -18.365 -11.683 1.00 85.00 85 PHE A CA 1
ATOM 681 C C . PHE A 1 85 ? 5.904 -17.098 -10.869 1.00 85.00 85 PHE A C 1
ATOM 683 O O . PHE A 1 85 ? 6.493 -16.149 -11.392 1.00 85.00 85 PHE A O 1
ATOM 690 N N . ALA A 1 86 ? 5.504 -17.077 -9.592 1.00 84.31 86 ALA A N 1
ATOM 691 C CA . ALA A 1 86 ? 5.766 -15.947 -8.700 1.00 84.31 86 ALA A CA 1
ATOM 692 C C . ALA A 1 86 ? 7.274 -15.677 -8.585 1.00 84.31 86 ALA A C 1
ATOM 694 O O . ALA A 1 86 ? 7.722 -14.539 -8.721 1.00 84.31 86 ALA A O 1
ATOM 695 N N . GLU A 1 87 ? 8.060 -16.740 -8.438 1.00 87.00 87 GLU A N 1
ATOM 696 C CA . GLU A 1 87 ? 9.514 -16.690 -8.403 1.00 87.00 87 GLU A CA 1
ATOM 697 C C . GLU A 1 87 ? 10.105 -16.112 -9.695 1.00 87.00 87 GLU A C 1
ATOM 699 O O . GLU A 1 87 ? 10.882 -15.157 -9.638 1.00 87.00 87 GLU A O 1
ATOM 704 N N . SER A 1 88 ? 9.666 -16.594 -10.861 1.00 88.81 88 SER A N 1
ATOM 705 C CA . SER A 1 88 ? 10.095 -16.070 -12.163 1.00 88.81 88 SER A CA 1
ATOM 706 C C . SER A 1 88 ? 9.786 -14.574 -12.322 1.00 88.81 88 SER A C 1
ATOM 708 O O . SER A 1 88 ? 10.631 -13.803 -12.787 1.00 88.81 88 SER A O 1
ATOM 710 N N . LYS A 1 89 ? 8.602 -14.117 -11.890 1.00 89.06 89 LYS A N 1
ATOM 711 C CA . LYS A 1 89 ? 8.249 -12.688 -11.928 1.00 89.06 89 LYS A CA 1
ATOM 712 C C . LYS A 1 89 ? 9.080 -11.856 -10.962 1.00 89.06 89 LYS A C 1
ATOM 714 O O . LYS A 1 89 ? 9.497 -10.758 -11.328 1.00 89.06 89 LYS A O 1
ATOM 719 N N . TYR A 1 90 ? 9.369 -12.377 -9.774 1.00 87.06 90 TYR A N 1
ATOM 720 C CA . TYR A 1 90 ? 10.240 -11.696 -8.824 1.00 87.06 90 TYR A CA 1
ATOM 721 C C . TYR A 1 90 ? 11.671 -11.577 -9.364 1.00 87.06 90 TYR A C 1
ATOM 723 O O . TYR A 1 90 ? 12.258 -10.499 -9.310 1.00 87.06 90 TYR A O 1
ATOM 731 N N . GLN A 1 91 ? 12.208 -12.632 -9.981 1.00 88.88 91 GLN A N 1
ATOM 732 C CA . GLN A 1 91 ? 13.507 -12.575 -10.651 1.00 88.88 91 GLN A CA 1
ATOM 733 C C . GLN A 1 91 ? 13.527 -11.570 -11.801 1.00 88.88 91 GLN A C 1
ATOM 735 O O . GLN A 1 91 ? 14.479 -10.803 -11.917 1.00 88.88 91 GLN A O 1
ATOM 740 N N . LYS A 1 92 ? 12.472 -11.527 -12.625 1.00 91.38 92 LYS A N 1
ATOM 741 C CA . LYS A 1 92 ? 12.343 -10.532 -13.697 1.00 91.38 92 LYS A CA 1
ATOM 742 C C . LYS A 1 92 ? 12.370 -9.107 -13.135 1.00 91.38 92 LYS A C 1
ATOM 744 O O . LYS A 1 92 ? 13.059 -8.255 -13.691 1.00 91.38 92 LYS A O 1
ATOM 749 N N . LEU A 1 93 ? 11.674 -8.862 -12.021 1.00 90.00 93 LEU A N 1
ATOM 750 C CA . LEU A 1 93 ? 11.695 -7.575 -11.325 1.00 90.00 93 LEU A CA 1
ATOM 751 C C . LEU A 1 93 ? 13.103 -7.243 -10.805 1.00 90.00 93 LEU A C 1
ATOM 753 O O . LEU A 1 93 ? 13.595 -6.153 -11.077 1.00 90.00 93 LEU A O 1
ATOM 757 N N . LEU A 1 94 ? 13.779 -8.179 -10.130 1.00 89.44 94 LEU A N 1
ATOM 758 C CA . LEU A 1 94 ? 15.144 -7.985 -9.625 1.00 89.44 94 LEU A CA 1
ATOM 759 C C . LEU A 1 94 ? 16.149 -7.715 -10.751 1.00 89.44 94 LEU A C 1
ATOM 761 O O . LEU A 1 94 ? 16.920 -6.756 -10.685 1.00 89.44 94 LEU A O 1
ATOM 765 N N . ALA A 1 95 ? 16.113 -8.522 -11.810 1.00 92.25 95 ALA A N 1
ATOM 766 C CA . ALA A 1 95 ? 16.964 -8.349 -12.979 1.00 92.25 95 ALA A CA 1
ATOM 767 C C . ALA A 1 95 ? 16.743 -6.973 -13.614 1.00 92.25 95 ALA A C 1
ATOM 769 O O . ALA A 1 95 ? 17.709 -6.267 -13.894 1.00 92.25 95 ALA A O 1
ATOM 770 N N . TRP A 1 96 ? 15.484 -6.549 -13.760 1.00 92.56 96 TRP A N 1
ATOM 771 C CA . TRP A 1 96 ? 15.168 -5.211 -14.246 1.00 92.56 96 TRP A CA 1
ATOM 772 C C . TRP A 1 96 ? 15.680 -4.113 -13.304 1.00 92.56 96 TRP A C 1
ATOM 774 O O . TRP A 1 96 ? 16.258 -3.141 -13.788 1.00 92.56 96 TRP A O 1
ATOM 784 N N . THR A 1 97 ? 15.574 -4.271 -11.978 1.00 90.44 97 THR A N 1
ATOM 785 C CA . THR A 1 97 ? 16.099 -3.261 -11.039 1.00 90.44 97 THR A CA 1
ATOM 786 C C . THR A 1 97 ? 17.606 -3.031 -11.165 1.00 90.44 97 THR A C 1
ATOM 788 O O . THR A 1 97 ? 18.060 -1.912 -10.943 1.00 90.44 97 THR A O 1
ATOM 791 N N . ASN A 1 98 ? 18.371 -4.033 -11.613 1.00 90.06 98 ASN A N 1
ATOM 792 C CA . ASN A 1 98 ? 19.807 -3.898 -11.886 1.00 90.06 98 ASN A CA 1
ATOM 793 C C . ASN A 1 98 ? 20.115 -3.111 -13.175 1.00 90.06 98 ASN A C 1
ATOM 795 O O . ASN A 1 98 ? 21.254 -2.711 -13.390 1.00 90.06 98 ASN A O 1
ATOM 799 N N . THR A 1 99 ? 19.117 -2.886 -14.035 1.00 90.69 99 THR A N 1
ATOM 800 C CA . THR A 1 99 ? 19.249 -2.101 -15.281 1.00 90.69 99 THR A CA 1
ATOM 801 C C . THR A 1 99 ? 18.853 -0.635 -15.110 1.00 90.69 99 THR A C 1
ATOM 803 O O . THR A 1 99 ? 18.989 0.165 -16.039 1.00 90.69 99 THR A O 1
ATOM 806 N N . ILE A 1 100 ? 18.343 -0.273 -13.930 1.00 89.94 100 ILE A N 1
ATOM 807 C CA . ILE A 1 100 ? 17.918 1.087 -13.623 1.00 89.94 100 ILE A CA 1
ATOM 808 C C . ILE A 1 100 ? 19.142 2.007 -13.635 1.00 89.94 100 ILE A C 1
ATOM 810 O O . ILE A 1 100 ? 20.192 1.694 -13.080 1.00 89.94 100 ILE A O 1
ATOM 814 N N . ALA A 1 101 ? 18.994 3.167 -14.268 1.00 87.44 101 ALA A N 1
ATOM 815 C CA . ALA A 1 101 ? 20.075 4.132 -14.381 1.00 87.44 101 ALA A CA 1
ATOM 816 C C . ALA A 1 101 ? 20.560 4.631 -13.012 1.00 87.44 101 ALA A C 1
ATOM 818 O O . ALA A 1 101 ? 19.770 4.809 -12.086 1.00 87.44 101 ALA A O 1
ATOM 819 N N . GLU A 1 102 ? 21.843 4.986 -12.920 1.00 87.38 102 GLU A N 1
ATOM 820 C CA . GLU A 1 102 ? 22.470 5.493 -11.690 1.00 87.38 102 GLU A CA 1
ATOM 821 C C . GLU A 1 102 ? 21.725 6.698 -11.089 1.00 87.38 102 GLU A C 1
ATOM 823 O O . GLU A 1 102 ? 21.597 6.821 -9.874 1.00 87.38 102 GLU A O 1
ATOM 828 N N . SER A 1 103 ? 21.130 7.550 -11.932 1.00 86.88 103 SER A N 1
ATOM 829 C CA . SER A 1 103 ? 20.329 8.697 -11.474 1.00 86.88 103 SER A CA 1
ATOM 830 C C . SER A 1 103 ? 19.066 8.322 -10.683 1.00 86.88 103 SER A C 1
ATOM 832 O O . SER A 1 103 ? 18.507 9.166 -9.986 1.00 86.88 103 SER A O 1
ATOM 834 N N . MET A 1 104 ? 18.635 7.065 -10.781 1.00 90.75 104 MET A N 1
ATOM 835 C CA . MET A 1 104 ? 17.497 6.471 -10.080 1.00 90.75 104 MET A CA 1
ATOM 836 C C . MET A 1 104 ? 17.943 5.528 -8.944 1.00 90.75 104 MET A C 1
ATOM 838 O O . MET A 1 104 ? 17.102 4.902 -8.292 1.00 90.75 104 MET A O 1
ATOM 842 N N . ALA A 1 105 ? 19.249 5.426 -8.674 1.00 90.69 105 ALA A N 1
ATOM 843 C CA . ALA A 1 105 ? 19.771 4.678 -7.539 1.00 90.69 105 ALA A CA 1
ATOM 844 C C . ALA A 1 105 ? 19.462 5.395 -6.213 1.00 90.69 105 ALA A C 1
ATOM 846 O O . ALA A 1 105 ? 19.492 6.626 -6.110 1.00 90.69 105 ALA A O 1
ATOM 847 N N . LEU A 1 106 ? 19.164 4.608 -5.178 1.00 90.56 106 LEU A N 1
ATOM 848 C CA . LEU A 1 106 ? 18.912 5.125 -3.838 1.00 90.56 106 LEU A CA 1
ATOM 849 C C . LEU A 1 106 ? 20.236 5.477 -3.144 1.00 90.56 106 LEU A C 1
ATOM 851 O O . LEU A 1 106 ? 21.123 4.636 -3.031 1.00 90.56 106 LEU A O 1
ATOM 855 N N . ASN A 1 107 ? 20.347 6.698 -2.633 1.00 90.12 107 ASN A N 1
ATOM 856 C CA . ASN A 1 107 ? 21.480 7.202 -1.864 1.00 90.12 107 ASN A CA 1
ATOM 857 C C . ASN A 1 107 ? 21.015 8.257 -0.837 1.00 90.12 107 ASN A C 1
ATOM 859 O O . ASN A 1 107 ? 19.819 8.524 -0.676 1.00 90.12 107 ASN A O 1
ATOM 863 N N . ASP A 1 108 ? 21.953 8.848 -0.096 1.00 87.31 108 ASP A N 1
ATOM 864 C CA . ASP A 1 108 ? 21.628 9.804 0.970 1.00 87.31 108 ASP A CA 1
ATOM 865 C C . ASP A 1 108 ? 21.062 11.139 0.479 1.00 87.31 108 ASP A C 1
ATOM 867 O O . ASP A 1 108 ? 20.321 11.792 1.214 1.00 87.31 108 ASP A O 1
ATOM 871 N N . HIS A 1 109 ? 21.323 11.487 -0.780 1.00 88.00 109 HIS A N 1
ATOM 872 C CA . HIS A 1 109 ? 20.887 12.721 -1.429 1.00 88.00 109 HIS A CA 1
ATOM 873 C C . HIS A 1 109 ? 19.814 12.466 -2.497 1.00 88.00 109 HIS A C 1
ATOM 875 O O . HIS A 1 109 ? 19.560 13.329 -3.340 1.00 88.00 109 HIS A O 1
ATOM 881 N N . SER A 1 110 ? 19.187 11.282 -2.492 1.00 90.94 110 SER A N 1
ATOM 882 C CA . SER A 1 110 ? 18.156 10.951 -3.469 1.00 90.94 110 SER A CA 1
ATOM 883 C C . SER A 1 110 ? 17.008 11.962 -3.405 1.00 90.94 110 SER A C 1
ATOM 885 O O . SER A 1 110 ? 16.507 12.265 -2.319 1.00 90.94 110 SER A O 1
ATOM 887 N N . PRO A 1 111 ? 16.544 12.471 -4.557 1.00 90.44 111 PRO A N 1
ATOM 888 C CA . PRO A 1 111 ? 15.375 13.333 -4.592 1.00 90.44 111 PRO A CA 1
ATOM 889 C C . PRO A 1 111 ? 14.109 12.542 -4.226 1.00 90.44 111 PRO A C 1
ATOM 891 O O . PRO A 1 1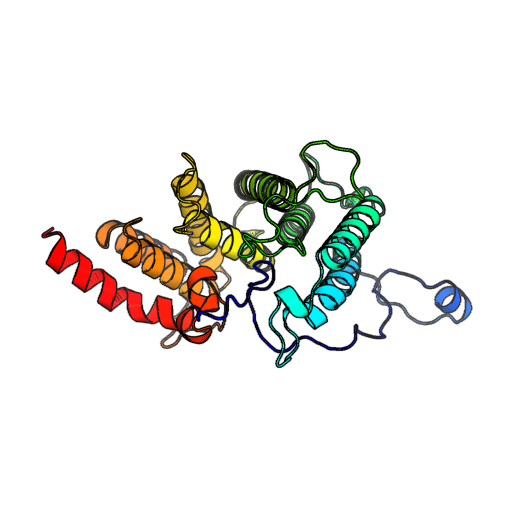11 ? 14.042 11.323 -4.408 1.00 90.44 111 PRO A O 1
ATOM 894 N N . ALA A 1 112 ? 13.068 13.253 -3.778 1.00 90.94 112 ALA A N 1
ATOM 895 C CA . ALA A 1 112 ? 11.826 12.652 -3.283 1.00 90.94 112 ALA A CA 1
ATOM 896 C C . ALA A 1 112 ? 11.222 11.631 -4.260 1.00 90.94 112 ALA A C 1
ATOM 898 O O . ALA A 1 112 ? 10.830 10.543 -3.855 1.00 90.94 112 ALA A O 1
ATOM 899 N N . HIS A 1 113 ? 11.207 11.936 -5.558 1.00 89.94 113 HIS A N 1
ATOM 900 C CA . HIS A 1 113 ? 10.638 11.051 -6.574 1.00 89.94 113 HIS A CA 1
ATOM 901 C C . HIS A 1 113 ? 11.383 9.709 -6.713 1.00 89.94 113 HIS A C 1
ATOM 903 O O . HIS A 1 113 ? 10.741 8.695 -6.975 1.00 89.94 113 HIS A O 1
ATOM 909 N N . VAL A 1 114 ? 12.705 9.677 -6.486 1.00 92.12 114 VAL A N 1
ATOM 910 C CA . VAL A 1 114 ? 13.490 8.431 -6.462 1.00 92.12 114 VAL A CA 1
ATOM 911 C C . VAL A 1 114 ? 13.120 7.621 -5.224 1.00 92.12 114 VAL A C 1
ATOM 913 O O . VAL A 1 114 ? 12.850 6.429 -5.331 1.00 92.12 114 VAL A O 1
ATOM 916 N N . MET A 1 115 ? 13.031 8.255 -4.051 1.00 93.31 115 MET A N 1
ATOM 917 C CA . MET A 1 115 ? 12.622 7.557 -2.827 1.00 93.31 115 MET A CA 1
ATOM 918 C C . MET A 1 115 ? 11.210 6.970 -2.939 1.00 93.31 115 MET A C 1
ATOM 920 O O . MET A 1 115 ? 11.006 5.814 -2.577 1.00 93.31 115 MET A O 1
ATOM 924 N N . ILE A 1 116 ? 10.262 7.728 -3.499 1.00 92.38 116 ILE A N 1
ATOM 925 C CA . ILE A 1 116 ? 8.885 7.276 -3.751 1.00 92.38 116 ILE A CA 1
ATOM 926 C C . ILE A 1 116 ? 8.880 6.067 -4.683 1.00 92.38 116 ILE A C 1
ATOM 928 O O . ILE A 1 116 ? 8.210 5.079 -4.405 1.00 92.38 116 ILE A O 1
ATOM 932 N N . PHE A 1 117 ? 9.656 6.118 -5.764 1.00 92.19 117 PHE A N 1
ATOM 933 C CA . PHE A 1 117 ? 9.800 4.997 -6.685 1.00 92.19 117 PHE A CA 1
ATOM 934 C C . PHE A 1 117 ? 10.314 3.731 -5.986 1.00 92.19 117 PHE A C 1
ATOM 936 O O . PHE A 1 117 ? 9.716 2.666 -6.134 1.00 92.19 117 PHE A O 1
ATOM 943 N N . HIS A 1 118 ? 11.356 3.846 -5.156 1.00 93.06 118 HIS A N 1
ATOM 944 C CA . HIS A 1 118 ? 11.850 2.707 -4.377 1.00 93.06 118 HIS A CA 1
ATOM 945 C C . HIS A 1 118 ? 10.802 2.195 -3.385 1.00 93.06 118 HIS A C 1
ATOM 947 O O . HIS A 1 118 ? 10.641 0.984 -3.274 1.00 93.06 118 HIS A O 1
ATOM 953 N N . MET A 1 119 ? 10.045 3.072 -2.714 1.00 92.75 119 MET A N 1
ATOM 954 C CA . MET A 1 119 ? 8.936 2.660 -1.839 1.00 92.75 119 MET A CA 1
ATOM 955 C C . MET A 1 119 ? 7.867 1.874 -2.605 1.00 92.75 119 MET A C 1
ATOM 957 O O . MET A 1 119 ? 7.441 0.822 -2.132 1.00 92.75 119 MET A O 1
ATOM 961 N N . VAL A 1 120 ? 7.474 2.346 -3.793 1.00 89.81 120 VAL A N 1
ATOM 962 C CA . VAL A 1 120 ? 6.511 1.652 -4.657 1.00 89.81 120 VAL A CA 1
ATOM 963 C C . VAL A 1 120 ? 7.050 0.283 -5.063 1.00 89.81 120 VAL A C 1
ATOM 965 O O . VAL A 1 120 ? 6.339 -0.697 -4.915 1.00 89.81 120 VAL A O 1
ATOM 968 N N . ILE A 1 121 ? 8.313 0.154 -5.477 1.00 88.88 121 ILE A N 1
ATOM 969 C CA . ILE A 1 121 ? 8.870 -1.167 -5.816 1.00 88.88 121 ILE A CA 1
ATOM 970 C C . ILE A 1 121 ? 8.874 -2.110 -4.611 1.00 88.88 121 ILE A C 1
ATOM 972 O O . ILE A 1 121 ? 8.547 -3.280 -4.774 1.00 88.88 121 ILE A O 1
ATOM 976 N N . ARG A 1 122 ? 9.204 -1.635 -3.398 1.00 87.44 122 ARG A N 1
ATOM 977 C CA . ARG A 1 122 ? 9.197 -2.497 -2.196 1.00 87.44 122 ARG A CA 1
ATOM 978 C C . ARG A 1 122 ? 7.808 -3.006 -1.831 1.00 87.44 122 ARG A C 1
ATOM 980 O O . ARG A 1 122 ? 7.709 -4.056 -1.203 1.00 87.44 122 ARG A O 1
ATOM 987 N N . MET A 1 123 ? 6.757 -2.296 -2.238 1.00 79.38 123 MET A N 1
ATOM 988 C CA . MET A 1 123 ? 5.391 -2.786 -2.089 1.00 79.38 123 MET A CA 1
ATOM 989 C C . MET A 1 123 ? 5.090 -3.975 -3.003 1.00 79.38 123 MET A C 1
ATOM 991 O O . MET A 1 123 ? 4.225 -4.797 -2.690 1.00 79.38 123 MET A O 1
ATOM 995 N N . PHE A 1 124 ? 5.797 -4.071 -4.127 1.00 73.44 124 PHE A N 1
ATOM 996 C CA . PHE A 1 124 ? 5.569 -5.069 -5.154 1.00 73.44 124 PHE A CA 1
ATOM 997 C C . PHE A 1 124 ? 6.455 -6.286 -4.960 1.00 73.44 124 PHE A C 1
ATOM 999 O O . PHE A 1 124 ? 7.617 -6.333 -5.358 1.00 73.44 124 PHE A O 1
ATOM 1006 N N . TYR A 1 125 ? 5.842 -7.317 -4.407 1.00 73.44 125 TYR A N 1
ATOM 1007 C CA . TYR A 1 125 ? 6.359 -8.668 -4.417 1.00 73.44 125 TYR A CA 1
ATOM 1008 C C . TYR A 1 125 ? 5.232 -9.562 -4.943 1.00 73.44 125 TYR A C 1
ATOM 1010 O O . TYR A 1 125 ? 4.086 -9.395 -4.536 1.00 73.44 125 TYR A O 1
ATOM 1018 N N . PRO A 1 126 ? 5.505 -10.489 -5.875 1.00 64.81 126 PRO A N 1
ATOM 1019 C CA . PRO A 1 126 ? 4.452 -11.333 -6.435 1.00 64.81 126 PRO A CA 1
ATOM 1020 C C . PRO A 1 126 ? 3.934 -12.354 -5.415 1.00 64.81 126 PRO A C 1
ATOM 1022 O O . PRO A 1 126 ? 2.904 -12.964 -5.633 1.00 64.81 126 PRO A O 1
ATOM 1025 N N . PHE A 1 127 ? 4.622 -12.557 -4.294 1.00 69.69 127 PHE A N 1
ATOM 1026 C CA . PHE A 1 127 ? 4.221 -13.540 -3.295 1.00 69.69 127 PHE A CA 1
ATOM 1027 C C . PHE A 1 127 ? 2.991 -13.088 -2.505 1.00 69.69 127 PHE A C 1
ATOM 1029 O O . PHE A 1 127 ? 2.868 -11.933 -2.106 1.00 69.69 127 PHE A O 1
ATOM 1036 N N . ILE A 1 128 ? 2.085 -14.018 -2.236 1.00 64.88 128 ILE A N 1
ATOM 1037 C CA . ILE A 1 128 ? 0.879 -13.725 -1.470 1.00 64.88 128 ILE A CA 1
ATOM 1038 C C . ILE A 1 128 ? 1.192 -13.877 0.016 1.00 64.88 128 ILE A C 1
ATOM 1040 O O . ILE A 1 128 ? 1.694 -14.908 0.456 1.00 64.88 128 ILE A O 1
ATOM 1044 N N . GLN A 1 129 ? 0.864 -12.854 0.803 1.00 59.00 129 GLN A N 1
ATOM 1045 C CA . GLN A 1 129 ? 1.058 -12.855 2.254 1.00 59.00 129 GLN A CA 1
ATOM 1046 C C . GLN A 1 129 ? 0.144 -13.873 2.982 1.00 59.00 129 GLN A C 1
ATOM 1048 O O . GLN A 1 129 ? 0.385 -14.175 4.148 1.00 59.00 129 GLN A O 1
ATOM 1053 N N . GLY A 1 130 ? -0.870 -14.426 2.298 1.00 50.97 130 GLY A N 1
ATOM 1054 C CA . GLY A 1 130 ? -1.896 -15.321 2.853 1.00 50.97 130 GLY A CA 1
ATOM 1055 C C . GLY A 1 130 ? -1.653 -16.832 2.716 1.00 50.97 130 GLY A C 1
ATOM 1056 O O . GLY A 1 130 ? -2.221 -17.599 3.493 1.00 50.97 130 GLY A O 1
ATOM 1057 N N . THR A 1 131 ? -0.783 -17.291 1.811 1.00 52.09 131 THR A N 1
ATOM 1058 C CA . THR A 1 131 ? -0.573 -18.735 1.606 1.00 52.09 131 THR A CA 1
ATOM 1059 C C . THR A 1 131 ? 0.366 -19.328 2.652 1.00 52.09 131 THR A C 1
ATOM 1061 O O . THR A 1 131 ? 1.589 -19.318 2.478 1.00 52.09 131 THR A O 1
ATOM 1064 N N . ALA A 1 132 ? -0.186 -19.960 3.688 1.00 52.16 132 ALA A N 1
ATOM 1065 C CA . ALA A 1 132 ? 0.582 -20.860 4.558 1.00 52.16 132 ALA A CA 1
ATOM 1066 C C . ALA A 1 132 ? 1.260 -22.006 3.769 1.00 52.16 132 ALA A C 1
ATOM 1068 O O . ALA A 1 132 ? 2.262 -22.558 4.212 1.00 52.16 132 ALA A O 1
ATOM 1069 N N . ALA A 1 133 ? 0.749 -22.336 2.575 1.00 56.25 133 ALA A N 1
ATOM 1070 C CA . ALA A 1 133 ? 1.296 -23.370 1.697 1.00 56.25 133 ALA A CA 1
ATOM 1071 C C . ALA A 1 133 ? 2.695 -23.041 1.132 1.00 56.25 133 ALA A C 1
ATOM 1073 O O . ALA A 1 133 ? 3.490 -23.953 0.908 1.00 56.25 133 ALA A O 1
ATOM 1074 N N . TYR A 1 134 ? 3.012 -21.756 0.927 1.00 59.59 134 TYR A N 1
ATOM 1075 C CA . TYR A 1 134 ? 4.266 -21.317 0.293 1.00 59.59 134 TYR A CA 1
ATOM 1076 C C . TYR A 1 134 ? 5.224 -20.599 1.248 1.00 59.59 134 TYR A C 1
ATOM 1078 O O . TYR A 1 134 ? 6.367 -20.329 0.882 1.00 59.59 134 TYR A O 1
ATOM 1086 N N . SER A 1 135 ? 4.794 -20.301 2.478 1.00 62.50 135 SER A N 1
ATOM 1087 C CA . SER A 1 135 ? 5.568 -19.498 3.434 1.00 62.50 135 SER A CA 1
ATOM 1088 C C . SER A 1 135 ? 6.934 -20.107 3.778 1.00 62.50 135 SER A C 1
ATOM 1090 O O . SER A 1 135 ? 7.888 -19.361 4.005 1.00 62.50 135 SER A O 1
ATOM 1092 N N . HIS A 1 136 ? 7.041 -21.439 3.777 1.00 67.75 136 HIS A N 1
ATOM 1093 C CA . HIS A 1 136 ? 8.264 -22.177 4.114 1.00 67.75 136 HIS A CA 1
ATOM 1094 C C . HIS A 1 136 ? 8.909 -22.899 2.926 1.00 67.75 136 HIS A C 1
ATOM 1096 O O . HIS A 1 136 ? 9.944 -23.540 3.097 1.00 67.75 136 HIS A O 1
ATOM 1102 N N . GLN A 1 137 ? 8.322 -22.819 1.728 1.00 74.69 137 GLN A N 1
ATOM 1103 C CA . GLN A 1 137 ? 8.914 -23.458 0.556 1.00 74.69 137 GLN A CA 1
ATOM 1104 C C . GLN A 1 137 ? 10.155 -22.684 0.106 1.00 74.69 137 GLN A C 1
ATOM 1106 O O . GLN A 1 137 ? 10.134 -21.452 -0.000 1.00 74.69 137 GLN A O 1
ATOM 1111 N N . LYS A 1 138 ? 11.243 -23.420 -0.147 1.00 80.94 138 LYS A N 1
ATOM 1112 C CA . LYS A 1 138 ? 12.483 -22.847 -0.665 1.00 80.94 138 LYS A CA 1
ATOM 1113 C C . LYS A 1 138 ? 12.276 -22.436 -2.122 1.00 80.94 138 LYS A C 1
ATOM 1115 O O . LYS A 1 138 ? 11.785 -23.212 -2.935 1.00 80.94 138 LYS A O 1
ATOM 1120 N N . LEU A 1 139 ? 12.678 -21.217 -2.437 1.00 83.62 139 LEU A N 1
ATOM 1121 C CA . LEU A 1 139 ? 12.739 -20.677 -3.784 1.00 83.62 139 LEU A CA 1
ATOM 1122 C C . LEU A 1 139 ? 14.037 -21.169 -4.423 1.00 83.62 139 LEU A C 1
ATOM 1124 O O . LEU A 1 139 ? 15.134 -20.800 -4.000 1.00 83.62 139 LEU A O 1
ATOM 1128 N N . HIS A 1 140 ? 13.907 -22.071 -5.390 1.00 83.69 140 HIS A N 1
ATOM 1129 C CA . HIS A 1 140 ? 15.025 -22.851 -5.924 1.00 83.69 140 HIS A CA 1
ATOM 1130 C C . HIS A 1 140 ? 15.962 -22.057 -6.834 1.00 83.69 140 HIS A C 1
ATOM 1132 O O . HIS A 1 140 ? 17.088 -22.476 -7.088 1.00 83.69 140 HIS A O 1
ATOM 1138 N N . SER A 1 141 ? 15.516 -20.907 -7.316 1.00 83.06 141 SER A N 1
ATOM 1139 C CA . SER A 1 141 ? 16.270 -20.025 -8.200 1.00 83.06 141 SER A CA 1
ATOM 1140 C C . SER A 1 141 ? 17.180 -19.063 -7.428 1.00 83.06 141 SER A C 1
ATOM 1142 O O . SER A 1 141 ? 17.859 -18.238 -8.040 1.00 83.06 141 SER A O 1
ATOM 1144 N N . PHE A 1 142 ? 17.203 -19.158 -6.094 1.00 80.94 142 PHE A N 1
ATOM 1145 C CA . PHE A 1 142 ? 18.093 -18.411 -5.212 1.00 80.94 142 PHE A CA 1
ATOM 1146 C C . PHE A 1 142 ? 19.021 -19.365 -4.455 1.00 80.94 142 PHE A C 1
ATOM 1148 O O . PHE A 1 142 ? 18.599 -20.388 -3.919 1.00 80.94 142 PHE A O 1
ATOM 1155 N N . SER A 1 143 ? 20.302 -19.003 -4.374 1.00 79.31 143 SER A N 1
ATOM 1156 C CA . SER A 1 143 ? 21.327 -19.845 -3.746 1.00 79.31 143 SER A CA 1
ATOM 1157 C C . SER A 1 143 ? 21.350 -19.770 -2.217 1.00 79.31 143 SER A C 1
ATOM 1159 O O . SER A 1 143 ? 22.055 -20.558 -1.596 1.00 79.31 143 SER A O 1
ATOM 1161 N N . SER A 1 144 ? 20.626 -18.825 -1.603 1.00 81.88 144 SER A N 1
ATOM 1162 C CA . SER A 1 144 ? 20.636 -18.642 -0.145 1.00 81.88 144 SER A CA 1
ATOM 1163 C C . SER A 1 144 ? 19.820 -19.725 0.563 1.00 81.88 144 SER A C 1
ATOM 1165 O O . SER A 1 144 ? 18.799 -20.192 0.046 1.00 81.88 144 SER A O 1
ATOM 1167 N N . ASP A 1 145 ? 20.229 -20.108 1.767 1.00 76.06 145 ASP A N 1
ATOM 1168 C CA . ASP A 1 145 ? 19.535 -21.135 2.548 1.00 76.06 145 ASP A CA 1
ATOM 1169 C C . ASP A 1 145 ? 18.203 -20.659 3.131 1.00 76.06 145 ASP A C 1
ATOM 1171 O O . ASP A 1 145 ? 17.291 -21.462 3.315 1.00 76.06 145 ASP A O 1
ATOM 1175 N N . ASP A 1 146 ? 18.048 -19.351 3.320 1.00 78.94 146 ASP A N 1
ATOM 1176 C CA . ASP A 1 146 ? 16.826 -18.693 3.786 1.00 78.94 146 ASP A CA 1
ATOM 1177 C C . ASP A 1 146 ? 15.914 -18.204 2.644 1.00 78.94 146 ASP A C 1
ATOM 1179 O O . ASP A 1 146 ? 14.953 -17.470 2.891 1.00 78.94 146 ASP A O 1
ATOM 1183 N N . SER A 1 147 ? 16.183 -18.622 1.399 1.00 82.94 147 SER A N 1
ATOM 1184 C CA . SER A 1 147 ? 15.428 -18.233 0.201 1.00 82.94 147 SER A CA 1
ATOM 1185 C C . SER A 1 147 ? 13.984 -18.728 0.256 1.00 82.94 147 SER A C 1
ATOM 1187 O O . SER A 1 147 ? 13.653 -19.768 -0.299 1.00 82.94 147 SER A O 1
ATOM 1189 N N . SER A 1 148 ? 13.108 -17.990 0.923 1.00 83.88 148 SER A N 1
ATOM 1190 C CA . SER A 1 148 ? 11.680 -18.284 1.046 1.00 83.88 148 SER A CA 1
ATOM 1191 C C . SER A 1 148 ? 10.852 -17.053 0.692 1.00 83.88 148 SER A C 1
ATOM 1193 O O . SER A 1 148 ? 11.321 -15.915 0.799 1.00 83.88 148 SER A O 1
ATOM 1195 N N . ALA A 1 149 ? 9.590 -17.264 0.313 1.00 81.19 149 ALA A N 1
ATOM 1196 C CA . ALA A 1 149 ? 8.651 -16.166 0.085 1.00 81.19 149 ALA A CA 1
ATOM 1197 C C . ALA A 1 149 ? 8.535 -15.262 1.329 1.00 81.19 149 ALA A C 1
ATOM 1199 O O . ALA A 1 149 ? 8.576 -14.037 1.216 1.00 81.19 149 ALA A O 1
ATOM 1200 N N . THR A 1 150 ? 8.493 -15.857 2.526 1.00 80.38 150 THR A N 1
ATOM 1201 C CA . THR A 1 150 ? 8.440 -15.128 3.803 1.00 80.38 150 THR A CA 1
ATOM 1202 C C . THR A 1 150 ? 9.672 -14.258 4.023 1.00 80.38 150 THR A C 1
ATOM 1204 O O . THR A 1 150 ? 9.529 -13.104 4.433 1.00 80.38 150 THR A O 1
ATOM 1207 N N . ALA A 1 151 ? 10.874 -14.764 3.732 1.00 83.31 151 ALA A N 1
ATOM 1208 C CA . ALA A 1 151 ? 12.100 -13.980 3.857 1.00 83.31 151 ALA A CA 1
ATOM 1209 C C . ALA A 1 151 ? 12.087 -12.769 2.911 1.00 83.31 151 ALA A C 1
ATOM 1211 O O . ALA A 1 151 ? 12.402 -11.656 3.335 1.00 83.31 151 ALA A O 1
ATOM 1212 N N . ILE A 1 152 ? 11.635 -12.947 1.664 1.00 84.25 152 ILE A N 1
ATOM 1213 C CA . ILE A 1 152 ? 11.519 -11.854 0.685 1.00 84.25 152 ILE A CA 1
ATOM 1214 C C . ILE A 1 152 ? 10.504 -10.802 1.135 1.00 84.25 152 ILE A C 1
ATOM 1216 O O . ILE A 1 152 ? 10.813 -9.608 1.123 1.00 84.25 152 ILE A O 1
ATOM 1220 N N . ILE A 1 153 ? 9.305 -11.224 1.548 1.00 81.75 153 ILE A N 1
ATOM 1221 C CA . ILE A 1 153 ? 8.264 -10.321 2.058 1.00 81.75 153 ILE A CA 1
ATOM 1222 C C . ILE A 1 153 ? 8.798 -9.552 3.272 1.00 81.75 153 ILE A C 1
ATOM 1224 O O . ILE A 1 153 ? 8.706 -8.326 3.323 1.00 81.75 153 ILE A O 1
ATOM 1228 N N . THR A 1 154 ? 9.434 -10.249 4.216 1.00 84.12 154 THR A N 1
ATOM 1229 C CA . THR A 1 154 ? 10.003 -9.647 5.430 1.00 84.12 154 THR A CA 1
ATOM 1230 C C . THR A 1 154 ? 11.092 -8.627 5.097 1.00 84.12 154 THR A C 1
ATOM 1232 O O . THR A 1 154 ? 11.070 -7.507 5.612 1.00 84.12 154 THR A O 1
ATOM 1235 N N . ALA A 1 155 ? 12.018 -8.963 4.195 1.00 86.88 155 ALA A N 1
ATOM 1236 C CA . ALA A 1 155 ? 13.062 -8.049 3.742 1.00 86.88 155 ALA A CA 1
ATOM 1237 C C . ALA A 1 155 ? 12.474 -6.811 3.039 1.00 86.88 155 ALA A C 1
ATOM 1239 O O . ALA A 1 155 ? 12.896 -5.687 3.321 1.00 86.88 155 ALA A O 1
ATOM 1240 N N . SER A 1 156 ? 11.466 -7.000 2.183 1.00 88.38 156 SER A N 1
ATOM 1241 C CA . SER A 1 156 ? 10.780 -5.919 1.460 1.00 88.38 156 SER A CA 1
ATOM 1242 C C . SER A 1 156 ? 10.050 -4.975 2.416 1.00 88.38 156 SER A C 1
ATOM 1244 O O . SER A 1 156 ? 10.205 -3.757 2.318 1.00 88.38 156 SER A O 1
ATOM 1246 N N . LEU A 1 157 ? 9.340 -5.520 3.407 1.00 87.50 157 LEU A N 1
ATOM 1247 C CA . LEU A 1 157 ? 8.660 -4.748 4.448 1.00 87.50 157 LEU A CA 1
ATOM 1248 C C . LEU A 1 157 ? 9.641 -3.982 5.340 1.00 87.50 157 LEU A C 1
ATOM 1250 O O . LEU A 1 157 ? 9.413 -2.809 5.627 1.00 87.50 157 LEU A O 1
ATOM 1254 N N . ASN A 1 158 ? 10.754 -4.595 5.747 1.00 90.44 158 ASN A N 1
ATOM 1255 C CA . ASN A 1 158 ? 11.784 -3.915 6.537 1.00 90.44 158 ASN A CA 1
ATOM 1256 C C . ASN A 1 158 ? 12.444 -2.770 5.755 1.00 90.44 158 ASN A C 1
ATOM 1258 O O . ASN A 1 158 ? 12.702 -1.695 6.303 1.00 90.44 158 ASN A O 1
ATOM 1262 N N . GLN A 1 159 ? 12.676 -2.962 4.456 1.00 91.81 159 GLN A N 1
ATOM 1263 C CA . GLN A 1 159 ? 13.163 -1.895 3.584 1.00 91.81 159 GLN A CA 1
ATOM 1264 C C . GLN A 1 159 ? 12.121 -0.787 3.415 1.00 91.81 159 GLN A C 1
ATOM 1266 O O . GLN A 1 159 ? 12.477 0.389 3.478 1.00 91.81 159 GLN A O 1
ATOM 1271 N N . LEU A 1 160 ? 10.842 -1.136 3.262 1.00 93.00 160 LEU A N 1
ATOM 1272 C CA . LEU A 1 160 ? 9.755 -0.169 3.156 1.00 93.00 160 LEU A CA 1
ATOM 1273 C C . LEU A 1 160 ? 9.592 0.658 4.441 1.00 93.00 160 LEU A C 1
ATOM 1275 O O . LEU A 1 160 ? 9.511 1.882 4.365 1.00 93.00 160 LEU A O 1
ATOM 1279 N N . LYS A 1 161 ? 9.642 0.019 5.616 1.00 93.62 161 LYS A N 1
ATOM 1280 C CA . LYS A 1 161 ? 9.693 0.677 6.933 1.00 93.62 161 LYS A CA 1
ATOM 1281 C C . LYS A 1 161 ? 10.808 1.725 6.992 1.00 93.62 161 LYS A C 1
ATOM 1283 O O . LYS A 1 161 ? 10.562 2.895 7.292 1.00 93.62 161 LYS A O 1
ATOM 1288 N N . ARG A 1 162 ? 12.037 1.324 6.641 1.00 93.94 162 ARG A N 1
ATOM 1289 C CA . ARG A 1 162 ? 13.205 2.219 6.612 1.00 93.94 162 ARG A CA 1
ATOM 1290 C C . ARG A 1 162 ? 13.004 3.379 5.636 1.00 93.94 162 ARG A C 1
ATOM 1292 O O . ARG A 1 162 ? 13.311 4.518 5.979 1.00 93.94 162 ARG A O 1
ATOM 1299 N N . LEU A 1 163 ? 12.499 3.102 4.435 1.00 94.38 163 LEU A N 1
ATOM 1300 C CA . LEU A 1 163 ? 12.253 4.121 3.415 1.00 94.38 163 LEU A CA 1
ATOM 1301 C C . LEU A 1 163 ? 11.182 5.122 3.845 1.00 94.38 163 LEU A C 1
ATOM 1303 O O . LEU A 1 163 ? 11.403 6.314 3.671 1.00 94.38 163 LEU A O 1
ATOM 1307 N N . ALA A 1 164 ? 10.078 4.672 4.447 1.00 93.38 164 ALA A N 1
ATOM 1308 C CA . ALA A 1 164 ? 9.026 5.550 4.955 1.00 93.38 164 ALA A CA 1
ATOM 1309 C C . ALA A 1 164 ? 9.573 6.532 6.004 1.00 93.38 164 ALA A C 1
ATOM 1311 O O . ALA A 1 164 ? 9.336 7.737 5.918 1.00 93.38 164 ALA A O 1
ATOM 1312 N N . LEU A 1 165 ? 10.383 6.034 6.944 1.00 94.25 165 LEU A N 1
ATOM 1313 C CA . LEU A 1 165 ? 11.016 6.865 7.969 1.00 94.25 165 LEU A CA 1
ATOM 1314 C C . LEU A 1 165 ? 12.018 7.862 7.368 1.00 94.25 165 LEU A C 1
ATOM 1316 O O . LEU A 1 165 ? 11.998 9.049 7.698 1.00 94.25 165 LEU A O 1
ATOM 1320 N N . LEU A 1 166 ? 12.884 7.405 6.458 1.00 93.50 166 LEU A N 1
ATOM 1321 C CA . LEU A 1 166 ? 13.848 8.281 5.790 1.00 93.50 166 LEU A CA 1
ATOM 1322 C C . LEU A 1 166 ? 13.158 9.328 4.912 1.00 93.50 166 LEU A C 1
ATOM 1324 O O . LEU A 1 166 ? 13.610 10.470 4.878 1.00 93.50 166 LEU A O 1
ATOM 1328 N N . PHE A 1 167 ? 12.077 8.961 4.226 1.00 92.19 167 PHE A N 1
ATOM 1329 C CA . PHE A 1 167 ? 11.324 9.857 3.356 1.00 92.19 167 PHE A CA 1
ATOM 1330 C C . PHE A 1 167 ? 10.742 11.026 4.151 1.00 92.19 167 PHE A C 1
ATOM 1332 O O . PHE A 1 167 ? 10.985 12.179 3.798 1.00 92.19 167 PHE A O 1
ATOM 1339 N N . GLN A 1 168 ? 10.071 10.742 5.273 1.00 91.38 168 GLN A N 1
ATOM 1340 C CA . GLN A 1 168 ? 9.546 11.790 6.151 1.00 91.38 168 GLN A CA 1
ATOM 1341 C C . GLN A 1 168 ? 10.650 12.665 6.750 1.00 91.38 168 GLN A C 1
ATOM 1343 O O . GLN A 1 168 ? 10.485 13.877 6.856 1.00 91.38 168 GLN A O 1
ATOM 1348 N N . LYS A 1 169 ? 11.791 12.067 7.121 1.00 91.94 169 LYS A N 1
ATOM 1349 C CA . LYS A 1 169 ? 12.926 12.811 7.682 1.00 91.94 169 LYS A CA 1
ATOM 1350 C C . LYS A 1 169 ? 13.568 13.756 6.661 1.00 91.94 169 LYS A C 1
ATOM 1352 O O . LYS A 1 169 ? 14.006 14.842 7.027 1.00 91.94 169 LYS A O 1
ATOM 1357 N N . ARG A 1 170 ? 13.696 13.324 5.403 1.00 91.88 170 ARG A N 1
ATOM 1358 C CA . ARG A 1 170 ? 14.473 14.029 4.366 1.00 91.88 170 ARG A CA 1
ATOM 1359 C C . ARG A 1 170 ? 13.643 15.004 3.539 1.00 91.88 170 ARG A C 1
ATOM 1361 O O . ARG A 1 170 ? 14.203 15.949 2.985 1.00 91.88 170 ARG A O 1
ATOM 1368 N N . HIS A 1 171 ? 12.334 14.790 3.430 1.00 90.50 171 HIS A N 1
ATOM 1369 C CA . HIS A 1 171 ? 11.484 15.570 2.538 1.00 90.50 171 HIS A CA 1
ATOM 1370 C C . HIS A 1 171 ? 10.303 16.196 3.291 1.00 90.50 171 HIS A C 1
ATOM 1372 O O . HIS A 1 171 ? 9.468 15.457 3.811 1.00 90.50 171 HIS A O 1
ATOM 1378 N N . PRO A 1 172 ? 10.169 17.537 3.318 1.00 87.00 172 PRO A N 1
ATOM 1379 C CA . PRO A 1 172 ? 8.974 18.197 3.839 1.00 87.00 172 PRO A CA 1
ATOM 1380 C C . PRO A 1 172 ? 7.696 17.757 3.117 1.00 87.00 172 PRO A C 1
ATOM 1382 O O . PRO A 1 172 ? 7.718 17.478 1.915 1.00 87.00 172 PRO A O 1
ATOM 1385 N N . SER A 1 173 ? 6.575 17.804 3.841 1.00 80.38 173 SER A N 1
ATOM 1386 C CA . SER A 1 173 ? 5.248 17.351 3.392 1.00 80.38 173 SER A CA 1
ATOM 1387 C C . SER A 1 173 ? 4.789 17.945 2.060 1.00 80.38 173 SER A C 1
ATOM 1389 O O . SER A 1 173 ? 4.194 17.247 1.247 1.00 80.38 173 SER A O 1
ATOM 1391 N N . ARG A 1 174 ? 5.164 19.195 1.759 1.00 77.19 174 ARG A N 1
ATOM 1392 C CA . ARG A 1 174 ? 4.891 19.855 0.466 1.00 77.19 174 ARG A CA 1
ATOM 1393 C C . ARG A 1 174 ? 5.460 19.138 -0.769 1.00 77.19 174 ARG A C 1
ATOM 1395 O O . ARG A 1 174 ? 5.057 19.443 -1.883 1.00 77.19 174 ARG A O 1
ATOM 1402 N N . MET A 1 175 ? 6.440 18.248 -0.595 1.00 75.69 175 MET A N 1
ATOM 1403 C CA . MET A 1 175 ? 7.044 17.468 -1.685 1.00 75.69 175 MET A CA 1
ATOM 1404 C C . MET A 1 175 ? 6.444 16.066 -1.819 1.00 75.69 175 MET A C 1
ATOM 1406 O O . MET A 1 175 ? 6.906 15.274 -2.642 1.00 75.69 175 MET A O 1
ATOM 1410 N N . TRP A 1 176 ? 5.456 15.721 -0.997 1.00 84.50 176 TRP A N 1
ATOM 1411 C CA . TRP A 1 176 ? 4.882 14.388 -1.000 1.00 84.50 176 TRP A CA 1
ATOM 1412 C C . TRP A 1 176 ? 3.888 14.239 -2.152 1.00 84.50 176 TRP A C 1
ATOM 1414 O O . TRP A 1 176 ? 2.932 15.002 -2.297 1.00 84.50 176 TRP A O 1
ATOM 1424 N N . ALA A 1 177 ? 4.130 13.239 -2.996 1.00 88.44 177 ALA A N 1
ATOM 1425 C CA . ALA A 1 177 ? 3.221 12.877 -4.073 1.00 88.44 177 ALA A CA 1
ATOM 1426 C C . ALA A 1 177 ? 2.200 11.846 -3.579 1.00 88.44 177 ALA A C 1
ATOM 1428 O O . ALA A 1 177 ? 2.524 11.013 -2.732 1.00 88.44 177 ALA A O 1
ATOM 1429 N N . ILE A 1 178 ? 1.009 11.818 -4.185 1.00 89.94 178 ILE A N 1
ATOM 1430 C CA . ILE A 1 178 ? -0.005 10.789 -3.895 1.00 89.94 178 ILE A CA 1
ATOM 1431 C C . ILE A 1 178 ? 0.523 9.354 -4.069 1.00 89.94 178 ILE A C 1
ATOM 1433 O O . ILE A 1 178 ? 0.049 8.438 -3.408 1.00 89.94 178 ILE A O 1
ATOM 1437 N N . LEU A 1 179 ? 1.562 9.158 -4.889 1.00 90.00 179 LEU A N 1
ATOM 1438 C CA . LEU A 1 179 ? 2.240 7.870 -5.085 1.00 90.00 179 LEU A CA 1
ATOM 1439 C C . LEU A 1 179 ? 2.894 7.298 -3.811 1.00 90.00 179 LEU A C 1
ATOM 1441 O O . LEU A 1 179 ? 3.216 6.115 -3.782 1.00 90.00 179 LEU A O 1
ATOM 1445 N N . VAL A 1 180 ? 3.059 8.097 -2.752 1.00 91.81 180 VAL A N 1
ATOM 1446 C CA . VAL A 1 180 ? 3.461 7.616 -1.418 1.00 91.81 180 VAL A CA 1
ATOM 1447 C C . VAL A 1 180 ? 2.345 6.797 -0.755 1.00 91.81 180 VAL A C 1
ATOM 1449 O O . VAL A 1 180 ? 2.624 5.934 0.071 1.00 91.81 180 VAL A O 1
ATOM 1452 N N . ASN A 1 181 ? 1.080 7.031 -1.113 1.00 91.75 181 ASN A N 1
ATOM 1453 C CA . ASN A 1 181 ? -0.065 6.379 -0.485 1.00 91.75 181 ASN A CA 1
ATOM 1454 C C . ASN A 1 181 ? -0.076 4.843 -0.647 1.00 91.75 181 ASN A C 1
ATOM 1456 O O . ASN A 1 181 ? -0.162 4.180 0.382 1.00 91.75 181 ASN A O 1
ATOM 1460 N N . PRO A 1 182 ? 0.054 4.253 -1.858 1.00 90.25 182 PRO A N 1
ATOM 1461 C CA . PRO A 1 182 ? 0.087 2.798 -2.036 1.00 90.25 182 PRO A CA 1
ATOM 1462 C C . PRO A 1 182 ? 0.985 2.037 -1.051 1.00 90.25 182 PRO A C 1
ATOM 1464 O O . PRO A 1 182 ? 0.469 1.191 -0.314 1.00 90.25 182 PRO A O 1
ATOM 1467 N N . PRO A 1 183 ? 2.301 2.330 -0.978 1.00 91.50 183 PRO A N 1
ATOM 1468 C CA . PRO A 1 183 ? 3.176 1.578 -0.093 1.00 91.50 183 PRO A CA 1
ATOM 1469 C C . PRO A 1 183 ? 2.837 1.813 1.386 1.00 91.50 183 PRO A C 1
ATOM 1471 O O . PRO A 1 183 ? 2.994 0.906 2.198 1.00 91.50 183 PRO A O 1
ATOM 1474 N N . LEU A 1 184 ? 2.313 2.986 1.759 1.00 93.00 184 LEU A N 1
ATOM 1475 C CA . LEU A 1 184 ? 1.861 3.229 3.131 1.00 93.00 184 LEU A CA 1
ATOM 1476 C C . LEU A 1 184 ? 0.563 2.506 3.481 1.00 93.00 184 LEU A C 1
ATOM 1478 O O . LEU A 1 184 ? 0.417 2.083 4.621 1.00 93.00 184 LEU A O 1
ATOM 1482 N N . VAL A 1 185 ? -0.366 2.334 2.537 1.00 92.25 185 VAL A N 1
ATOM 1483 C CA . VAL A 1 185 ? -1.582 1.531 2.750 1.00 92.25 185 VAL A CA 1
ATOM 1484 C C . VAL A 1 185 ? -1.193 0.087 3.039 1.00 92.25 185 VAL A C 1
ATOM 1486 O O . VAL A 1 185 ? -1.675 -0.496 4.006 1.00 92.25 185 VAL A O 1
ATOM 1489 N N . GLN A 1 186 ? -0.270 -0.472 2.255 1.00 88.94 186 GLN A N 1
ATOM 1490 C CA . GLN A 1 186 ? 0.238 -1.815 2.513 1.00 88.94 186 GLN A CA 1
ATOM 1491 C C . GLN A 1 186 ? 0.966 -1.893 3.861 1.00 88.94 186 GLN A C 1
ATOM 1493 O O . GLN A 1 186 ? 0.716 -2.806 4.642 1.00 88.94 186 GLN A O 1
ATOM 1498 N N . LEU A 1 187 ? 1.843 -0.931 4.168 1.00 90.81 187 LEU A N 1
ATOM 1499 C CA . LEU A 1 187 ? 2.544 -0.913 5.449 1.00 90.81 187 LEU A CA 1
ATOM 1500 C C . LEU A 1 187 ? 1.556 -0.813 6.622 1.00 90.81 187 LEU A C 1
ATOM 1502 O O . LEU A 1 187 ? 1.669 -1.582 7.573 1.00 90.81 187 LEU A O 1
ATOM 1506 N N . GLY A 1 188 ? 0.570 0.081 6.539 1.00 92.38 188 GLY A N 1
ATOM 1507 C CA . GLY A 1 188 ? -0.482 0.253 7.538 1.00 92.38 188 GLY A CA 1
ATOM 1508 C C . GLY A 1 188 ? -1.301 -1.018 7.750 1.00 92.38 188 GLY A C 1
ATOM 1509 O O . GLY A 1 188 ? -1.523 -1.404 8.897 1.00 92.38 188 GLY A O 1
ATOM 1510 N N . ASP A 1 189 ? -1.676 -1.709 6.668 1.00 90.00 189 ASP A N 1
ATOM 1511 C CA . ASP A 1 189 ? -2.354 -3.005 6.749 1.00 90.00 189 ASP A CA 1
ATOM 1512 C C . ASP A 1 189 ? -1.519 -4.028 7.513 1.00 90.00 189 ASP A C 1
ATOM 1514 O O . ASP A 1 189 ? -1.989 -4.599 8.494 1.00 90.00 189 ASP A O 1
ATOM 1518 N N . VAL A 1 190 ? -0.257 -4.203 7.121 1.00 87.31 190 VAL A N 1
ATOM 1519 C CA . VAL A 1 190 ? 0.640 -5.170 7.758 1.00 87.31 190 VAL A CA 1
ATOM 1520 C C . VAL A 1 190 ? 0.876 -4.830 9.232 1.00 87.31 190 VAL A C 1
ATOM 1522 O O . VAL A 1 190 ? 0.934 -5.734 10.062 1.00 87.31 190 VAL A O 1
ATOM 1525 N N . MET A 1 191 ? 0.980 -3.546 9.596 1.00 90.00 191 MET A N 1
ATOM 1526 C CA . MET A 1 191 ? 1.161 -3.145 10.998 1.00 90.00 191 MET A CA 1
ATOM 1527 C C . MET A 1 191 ? -0.091 -3.396 11.855 1.00 90.00 191 MET A C 1
ATOM 1529 O O . MET A 1 191 ? 0.032 -3.627 13.064 1.00 90.00 191 MET A O 1
ATOM 1533 N N . LEU A 1 192 ? -1.286 -3.394 11.259 1.00 89.25 192 LEU A N 1
ATOM 1534 C CA . LEU A 1 192 ? -2.539 -3.746 11.936 1.00 89.25 192 LEU A CA 1
ATOM 1535 C C . LEU A 1 192 ? -2.893 -5.236 11.848 1.00 89.25 192 LEU A C 1
ATOM 1537 O O . LEU A 1 192 ? -3.681 -5.706 12.669 1.00 89.25 192 LEU A O 1
ATOM 1541 N N . ASN A 1 193 ? -2.282 -5.978 10.923 1.00 82.94 193 ASN A N 1
ATOM 1542 C CA . ASN A 1 193 ? -2.595 -7.375 10.651 1.00 82.94 193 ASN A CA 1
ATOM 1543 C C . ASN A 1 193 ? -2.554 -8.231 11.929 1.00 82.94 193 ASN A C 1
ATOM 1545 O O . ASN A 1 193 ? -1.575 -8.249 12.686 1.00 82.94 193 ASN A O 1
ATOM 1549 N N . ARG A 1 194 ? -3.647 -8.965 12.171 1.00 70.12 194 ARG A N 1
ATOM 1550 C CA . ARG A 1 194 ? -3.842 -9.729 13.410 1.00 70.12 194 ARG A CA 1
ATOM 1551 C C . ARG A 1 194 ? -2.963 -10.980 13.472 1.00 70.12 194 ARG A C 1
ATOM 1553 O O . ARG A 1 194 ? -2.634 -11.414 14.573 1.00 70.12 194 ARG A O 1
ATOM 1560 N N . ARG A 1 195 ? -2.583 -11.537 12.320 1.00 67.94 195 ARG A N 1
ATOM 1561 C CA . ARG A 1 195 ? -1.729 -12.729 12.189 1.00 67.94 195 ARG A CA 1
ATOM 1562 C C . ARG A 1 195 ? -0.247 -12.393 12.395 1.00 67.94 195 ARG A C 1
ATOM 1564 O O . ARG A 1 195 ? 0.535 -13.261 12.759 1.00 67.94 195 ARG A O 1
ATOM 1571 N N . LEU A 1 196 ? 0.130 -11.124 12.223 1.00 65.69 196 LEU A N 1
ATOM 1572 C CA . LEU A 1 196 ? 1.512 -10.633 12.294 1.00 65.69 196 LEU A CA 1
ATOM 1573 C C . LEU A 1 196 ? 1.794 -9.804 13.562 1.00 65.69 196 LEU A C 1
ATOM 1575 O O . LEU A 1 196 ? 2.731 -9.009 13.590 1.00 65.69 196 LEU A O 1
ATOM 1579 N N . ARG A 1 197 ? 1.001 -9.990 14.632 1.00 58.88 197 ARG A N 1
ATOM 1580 C CA . ARG A 1 197 ? 1.009 -9.181 15.876 1.00 58.88 197 ARG A CA 1
ATOM 1581 C C . ARG A 1 197 ? 2.353 -9.106 16.631 1.00 58.88 197 ARG A C 1
ATOM 1583 O O . ARG A 1 197 ? 2.436 -8.355 17.600 1.00 58.88 197 ARG A O 1
ATOM 1590 N N . HIS A 1 198 ? 3.399 -9.820 16.218 1.00 55.19 198 HIS A N 1
ATOM 1591 C CA . HIS A 1 198 ? 4.626 -10.040 16.995 1.00 55.19 198 HIS A CA 1
ATOM 1592 C C . HIS A 1 198 ? 5.826 -9.148 16.607 1.00 55.19 198 HIS A C 1
ATOM 1594 O O . HIS A 1 198 ? 6.953 -9.627 16.531 1.00 55.19 198 HIS A O 1
ATOM 1600 N N . GLY A 1 199 ? 5.615 -7.842 16.396 1.00 66.50 199 GLY A N 1
ATOM 1601 C CA . GLY A 1 199 ? 6.697 -6.868 16.168 1.00 66.50 199 GLY A CA 1
ATOM 1602 C C . GLY A 1 199 ? 6.670 -5.715 17.184 1.00 66.50 199 GLY A C 1
ATOM 1603 O O . GLY A 1 199 ? 5.625 -5.069 17.298 1.00 66.50 199 GLY A O 1
ATOM 1604 N N . PRO A 1 200 ? 7.775 -5.405 17.898 1.00 73.88 200 PRO A N 1
ATOM 1605 C CA . PRO A 1 200 ? 7.799 -4.347 18.921 1.00 73.88 200 PRO A CA 1
ATOM 1606 C C . PRO A 1 200 ? 7.585 -2.937 18.341 1.00 73.88 200 PRO A C 1
ATOM 1608 O O . PRO A 1 200 ? 7.213 -2.012 19.054 1.00 73.88 200 PRO A O 1
ATOM 1611 N N . ASP A 1 201 ? 7.791 -2.769 17.036 1.00 86.69 201 ASP A N 1
ATOM 1612 C CA . ASP A 1 201 ? 7.776 -1.500 16.312 1.00 86.69 201 ASP A CA 1
ATOM 1613 C C . ASP A 1 201 ? 6.470 -1.242 15.535 1.00 86.69 201 ASP A C 1
ATOM 1615 O O . ASP A 1 201 ? 6.330 -0.201 14.890 1.00 86.69 201 ASP A O 1
ATOM 1619 N N . ARG A 1 202 ? 5.484 -2.151 15.585 1.00 86.56 202 ARG A N 1
ATOM 1620 C CA . ARG A 1 202 ? 4.278 -2.060 14.738 1.00 86.56 202 ARG A CA 1
ATOM 1621 C C . ARG A 1 202 ? 3.487 -0.771 14.942 1.00 86.56 202 ARG A C 1
ATOM 1623 O O . ARG A 1 202 ? 3.087 -0.126 13.977 1.00 86.56 202 ARG A O 1
ATOM 1630 N N . ARG A 1 203 ? 3.302 -0.366 16.203 1.00 88.94 203 ARG A N 1
ATOM 1631 C CA . ARG A 1 203 ? 2.555 0.846 16.557 1.00 88.94 203 ARG A CA 1
ATOM 1632 C C . ARG A 1 203 ? 3.285 2.089 16.060 1.00 88.94 203 ARG A C 1
ATOM 1634 O O . ARG A 1 203 ? 2.646 2.977 15.512 1.00 88.94 203 ARG A O 1
ATOM 1641 N N . LEU A 1 204 ? 4.615 2.111 16.176 1.00 91.31 204 LEU A N 1
ATOM 1642 C CA . LEU A 1 204 ? 5.447 3.196 15.659 1.00 91.31 204 LEU A CA 1
ATOM 1643 C C . LEU A 1 204 ? 5.240 3.376 14.150 1.00 91.31 204 LEU A C 1
ATOM 1645 O O . LEU A 1 204 ? 4.932 4.477 13.705 1.00 91.31 204 LEU A O 1
ATOM 1649 N N . TYR A 1 205 ? 5.371 2.305 13.364 1.00 93.00 205 TYR A N 1
ATOM 1650 C CA . TYR A 1 205 ? 5.212 2.392 11.908 1.00 93.00 205 TYR A CA 1
ATOM 1651 C C . TYR A 1 205 ? 3.762 2.630 11.472 1.00 93.00 205 TYR A C 1
ATOM 1653 O O . TYR A 1 205 ? 3.536 3.299 10.465 1.00 93.00 205 TYR A O 1
ATOM 1661 N N . PHE A 1 206 ? 2.773 2.153 12.231 1.00 94.31 206 PHE A N 1
ATOM 1662 C CA . PHE A 1 206 ? 1.371 2.487 11.984 1.00 94.31 206 PHE A CA 1
ATOM 1663 C C . PHE A 1 206 ? 1.098 3.984 12.196 1.00 94.31 206 PHE A C 1
ATOM 1665 O O . PHE A 1 206 ? 0.554 4.645 11.311 1.00 94.31 206 PHE A O 1
ATOM 1672 N N . LEU A 1 207 ? 1.552 4.547 13.320 1.00 94.31 207 LEU A N 1
ATOM 1673 C CA . LEU A 1 207 ? 1.450 5.983 13.594 1.00 94.31 207 LEU A CA 1
ATOM 1674 C C . LEU A 1 207 ? 2.243 6.815 12.576 1.00 94.31 207 LEU A C 1
ATOM 1676 O O . LEU A 1 207 ? 1.797 7.891 12.186 1.00 94.31 207 LEU A O 1
ATOM 1680 N N . LEU A 1 208 ? 3.375 6.302 12.083 1.00 94.62 208 LEU A N 1
ATOM 1681 C CA . LEU A 1 208 ? 4.133 6.912 10.988 1.00 94.62 208 LEU A CA 1
ATOM 1682 C C . LEU A 1 208 ? 3.284 7.015 9.705 1.00 94.62 208 LEU A C 1
ATOM 1684 O O . LEU A 1 208 ? 3.271 8.067 9.059 1.00 94.62 208 LEU A O 1
ATOM 1688 N N . CYS A 1 209 ? 2.541 5.959 9.349 1.00 95.69 209 CYS A N 1
ATOM 1689 C CA . CYS A 1 209 ? 1.618 5.972 8.208 1.00 95.69 209 CYS A CA 1
ATOM 1690 C C . CYS A 1 209 ? 0.489 6.991 8.418 1.00 95.69 209 CYS A C 1
ATOM 1692 O O . CYS A 1 209 ? 0.298 7.863 7.571 1.00 95.69 209 CYS A O 1
ATOM 1694 N N . LEU A 1 210 ? -0.178 6.955 9.580 1.00 95.81 210 LEU A N 1
ATOM 1695 C CA . LEU A 1 210 ? -1.240 7.904 9.942 1.00 95.81 210 LEU A CA 1
ATOM 1696 C C . LEU A 1 210 ? -0.767 9.352 9.880 1.00 95.81 210 LEU A C 1
ATOM 1698 O O . LEU A 1 210 ? -1.424 10.192 9.267 1.00 95.81 210 LEU A O 1
ATOM 1702 N N . ARG A 1 211 ? 0.408 9.641 10.445 1.00 93.81 211 ARG A N 1
ATOM 1703 C CA . ARG A 1 211 ? 0.991 10.979 10.380 1.00 93.81 211 ARG A CA 1
ATOM 1704 C C . ARG A 1 211 ? 1.243 11.410 8.943 1.00 93.81 211 ARG A C 1
ATOM 1706 O O . ARG A 1 211 ? 1.045 12.582 8.627 1.00 93.81 211 ARG A O 1
ATOM 1713 N N . THR A 1 212 ? 1.636 10.476 8.073 1.00 93.81 212 THR A N 1
ATOM 1714 C CA . THR A 1 212 ? 1.792 10.792 6.652 1.00 93.81 212 THR A CA 1
ATOM 1715 C C . THR A 1 212 ? 0.458 11.211 6.046 1.00 93.81 212 THR A C 1
ATOM 1717 O O . THR A 1 212 ? 0.378 12.269 5.434 1.00 93.81 212 THR A O 1
ATOM 1720 N N . TRP A 1 213 ? -0.600 10.421 6.235 1.00 94.94 213 TRP A N 1
ATOM 1721 C CA . TRP A 1 213 ? -1.916 10.726 5.667 1.00 94.94 213 TRP A CA 1
ATOM 1722 C C . TRP A 1 213 ? -2.499 12.034 6.204 1.00 94.94 213 TRP A C 1
ATOM 1724 O O . TRP A 1 213 ? -3.044 12.811 5.425 1.00 94.94 213 TRP A O 1
ATOM 1734 N N . ILE A 1 214 ? -2.299 12.328 7.492 1.00 93.94 214 ILE A N 1
ATOM 1735 C CA . ILE A 1 214 ? -2.680 13.604 8.113 1.00 93.94 214 ILE A CA 1
ATOM 1736 C C . ILE A 1 214 ? -1.999 14.792 7.426 1.00 93.94 214 ILE A C 1
ATOM 1738 O O . ILE A 1 214 ? -2.645 15.789 7.107 1.00 93.94 214 ILE A O 1
ATOM 1742 N N . GLU A 1 215 ? -0.695 14.701 7.169 1.00 92.00 215 GLU A N 1
ATOM 1743 C CA . GLU A 1 215 ? 0.025 15.771 6.478 1.00 92.00 215 GLU A CA 1
ATOM 1744 C C . GLU A 1 215 ? -0.355 15.832 4.984 1.00 92.00 215 GLU A C 1
ATOM 1746 O O . GLU A 1 215 ? -0.542 16.925 4.456 1.00 92.00 215 GLU A O 1
ATOM 1751 N N . MET A 1 216 ? -0.542 14.687 4.312 1.00 92.19 216 MET A N 1
ATOM 1752 C CA . MET A 1 216 ? -0.954 14.610 2.899 1.00 92.19 216 MET A CA 1
ATOM 1753 C C . MET A 1 216 ? -2.366 15.134 2.650 1.00 92.19 216 MET A C 1
ATOM 1755 O O . MET A 1 216 ? -2.642 15.623 1.554 1.00 92.19 216 MET A O 1
ATOM 1759 N N . TYR A 1 217 ? -3.252 15.075 3.644 1.00 92.62 217 TYR A N 1
ATOM 1760 C CA . TYR A 1 217 ? -4.610 15.593 3.517 1.00 92.62 217 TYR A CA 1
ATOM 1761 C C . TYR A 1 217 ? -4.638 17.086 3.170 1.00 92.62 217 TYR A C 1
ATOM 1763 O O . TYR A 1 217 ? -5.545 17.525 2.480 1.00 92.62 217 TYR A O 1
ATOM 1771 N N . GLN A 1 218 ? -3.585 17.849 3.489 1.00 90.81 218 GLN A N 1
ATOM 1772 C CA . GLN A 1 218 ? -3.417 19.236 3.025 1.00 90.81 218 GLN A CA 1
ATOM 1773 C C . GLN A 1 218 ? -3.415 19.403 1.497 1.00 90.81 218 GLN A C 1
ATOM 1775 O O . GLN A 1 218 ? -3.490 20.518 1.000 1.00 90.81 218 GLN A O 1
ATOM 1780 N N . SER A 1 219 ? -3.229 18.339 0.723 1.00 90.12 219 SER A N 1
ATOM 1781 C CA . SER A 1 219 ? -3.185 18.413 -0.743 1.00 90.12 219 SER A CA 1
ATOM 1782 C C . SER A 1 219 ? -4.034 17.341 -1.416 1.00 90.12 219 SER A C 1
ATOM 1784 O O . SER A 1 219 ? -4.417 17.506 -2.570 1.00 90.12 219 SER A O 1
ATOM 1786 N N . TYR A 1 220 ? -4.363 16.262 -0.704 1.00 90.94 220 TYR A N 1
ATOM 1787 C CA . TYR A 1 220 ? -5.074 15.115 -1.252 1.00 90.94 220 TYR A CA 1
ATOM 1788 C C . TYR A 1 220 ? -6.270 14.750 -0.370 1.00 90.94 220 TYR A C 1
ATOM 1790 O O . TYR A 1 220 ? -6.121 14.062 0.638 1.00 90.94 220 TYR A O 1
ATOM 1798 N N . ALA A 1 221 ? -7.472 15.160 -0.787 1.00 90.31 221 ALA A N 1
ATOM 1799 C CA . ALA A 1 221 ? -8.714 14.916 -0.047 1.00 90.31 221 ALA A CA 1
ATOM 1800 C C . ALA A 1 221 ? -8.960 13.425 0.258 1.00 90.31 221 ALA A C 1
ATOM 1802 O O . ALA A 1 221 ? -9.455 13.087 1.326 1.00 90.31 221 ALA A O 1
ATOM 1803 N N . VAL A 1 222 ? -8.514 12.522 -0.628 1.00 89.25 222 VAL A N 1
ATOM 1804 C CA . VAL A 1 222 ? -8.604 11.059 -0.450 1.00 89.25 222 VAL A CA 1
ATOM 1805 C C . VAL A 1 222 ? -7.952 10.554 0.844 1.00 89.25 222 VAL A C 1
ATOM 1807 O O . VAL A 1 222 ? -8.338 9.511 1.367 1.00 89.25 222 VAL A O 1
ATOM 1810 N N . CYS A 1 223 ? -6.974 11.284 1.393 1.00 92.62 223 CYS A N 1
ATOM 1811 C CA . CYS A 1 223 ? -6.345 10.919 2.659 1.00 92.62 223 CYS A CA 1
ATOM 1812 C C . CYS A 1 223 ? -7.310 11.003 3.849 1.00 92.62 223 CYS A C 1
ATOM 1814 O O . CYS A 1 223 ? -7.030 10.364 4.861 1.00 92.62 223 CYS A O 1
ATOM 1816 N N . TRP A 1 224 ? -8.440 11.713 3.718 1.00 93.44 224 TRP A N 1
ATOM 1817 C CA . TRP A 1 224 ? -9.529 11.685 4.694 1.00 93.44 224 TRP A CA 1
ATOM 1818 C C . TRP A 1 224 ? -10.019 10.261 4.937 1.00 93.44 224 TRP A C 1
ATOM 1820 O O . TRP A 1 224 ? -9.929 9.753 6.054 1.00 93.44 224 TRP A O 1
ATOM 1830 N N . ASP A 1 225 ? -10.471 9.598 3.871 1.00 92.50 225 ASP A N 1
ATOM 1831 C CA . ASP A 1 225 ? -11.032 8.252 3.964 1.00 92.50 225 ASP A CA 1
ATOM 1832 C C . ASP A 1 225 ? -9.974 7.261 4.417 1.00 92.50 225 ASP A C 1
ATOM 1834 O O . ASP A 1 225 ? -10.242 6.423 5.270 1.00 92.50 225 ASP A O 1
ATOM 1838 N N . VAL A 1 226 ? -8.756 7.371 3.875 1.00 94.50 226 VAL A N 1
ATOM 1839 C CA . VAL A 1 226 ? -7.654 6.466 4.222 1.00 94.50 226 VAL A CA 1
ATOM 1840 C C . VAL A 1 226 ? -7.348 6.556 5.715 1.00 94.50 226 VAL A C 1
ATOM 1842 O O . VAL A 1 226 ? -7.352 5.530 6.392 1.00 94.50 226 VAL A O 1
ATOM 1845 N N . ALA A 1 227 ? -7.154 7.763 6.253 1.00 95.94 227 ALA A N 1
ATOM 1846 C CA . ALA A 1 227 ? -6.910 7.946 7.679 1.00 95.94 227 ALA A CA 1
ATOM 1847 C C . ALA A 1 227 ? -8.105 7.466 8.520 1.00 95.94 227 ALA A C 1
ATOM 1849 O O . ALA A 1 227 ? -7.917 6.634 9.408 1.00 95.94 227 ALA A O 1
ATOM 1850 N N . LYS A 1 228 ? -9.333 7.907 8.207 1.00 95.62 228 LYS A N 1
ATOM 1851 C CA . LYS A 1 228 ? -10.550 7.537 8.952 1.00 95.62 228 LYS A CA 1
ATOM 1852 C C . LYS A 1 228 ? -10.792 6.023 8.935 1.00 95.62 228 LYS A C 1
ATOM 1854 O O . LYS A 1 228 ? -11.092 5.430 9.971 1.00 95.62 228 LYS A O 1
ATOM 1859 N N . GLY A 1 229 ? -10.596 5.366 7.795 1.00 95.44 229 GLY A N 1
ATOM 1860 C CA . GLY A 1 229 ? -10.732 3.919 7.643 1.00 95.44 229 GLY A CA 1
ATOM 1861 C C . GLY A 1 229 ? -9.684 3.137 8.437 1.00 95.44 229 GLY A C 1
ATOM 1862 O O . GLY A 1 229 ? -10.028 2.173 9.122 1.00 95.44 229 GLY A O 1
ATOM 1863 N N . PHE A 1 230 ? -8.417 3.566 8.416 1.00 96.50 230 PHE A N 1
ATOM 1864 C CA . PHE A 1 230 ? -7.366 2.931 9.218 1.00 96.50 230 PHE A CA 1
ATOM 1865 C C . PHE A 1 230 ? -7.555 3.141 10.722 1.00 96.50 230 PHE A C 1
ATOM 1867 O O . PHE A 1 230 ? -7.316 2.209 11.488 1.00 96.50 230 PHE A O 1
ATOM 1874 N N . LEU A 1 231 ? -8.016 4.318 11.155 1.00 96.69 231 LEU A N 1
ATOM 1875 C CA . LEU A 1 231 ? -8.360 4.566 12.558 1.00 96.69 231 LEU A CA 1
ATOM 1876 C C . LEU A 1 231 ? -9.539 3.691 13.002 1.00 96.69 231 LEU A C 1
ATOM 1878 O O . LEU A 1 231 ? -9.469 3.058 14.051 1.00 96.69 231 LEU A O 1
ATOM 1882 N N . SER A 1 232 ? -10.571 3.564 12.164 1.00 95.75 232 SER A N 1
ATOM 1883 C CA . SER A 1 232 ? -11.705 2.660 12.409 1.00 95.75 232 SER A CA 1
ATOM 1884 C C . SER A 1 232 ? -11.247 1.214 12.566 1.00 95.75 232 SER A C 1
ATOM 1886 O O . SER A 1 232 ? -11.628 0.527 13.512 1.00 95.75 232 SER A O 1
ATOM 1888 N N . ARG A 1 233 ? -10.362 0.751 11.674 1.00 94.00 233 ARG A N 1
ATOM 1889 C CA . ARG A 1 233 ? -9.759 -0.580 11.778 1.00 94.00 233 ARG A CA 1
ATOM 1890 C C . ARG A 1 233 ? -8.951 -0.742 13.068 1.00 94.00 233 ARG A C 1
ATOM 1892 O O . ARG A 1 233 ? -9.078 -1.768 13.729 1.00 94.00 233 ARG A O 1
ATOM 1899 N N . ALA A 1 234 ? -8.143 0.252 13.432 1.00 93.56 234 ALA A N 1
ATOM 1900 C CA . ALA A 1 234 ? -7.334 0.215 14.646 1.00 93.56 234 ALA A CA 1
ATOM 1901 C C . ALA A 1 234 ? -8.194 0.158 15.920 1.00 93.56 234 ALA A C 1
ATOM 1903 O O . ALA A 1 234 ? -7.861 -0.623 16.812 1.00 93.56 234 ALA A O 1
ATOM 1904 N N . MET A 1 235 ? -9.308 0.900 15.973 1.00 93.88 235 MET A N 1
ATOM 1905 C CA . MET A 1 235 ? -10.294 0.820 17.062 1.00 93.88 235 MET A CA 1
ATOM 1906 C C . MET A 1 235 ? -10.939 -0.565 17.131 1.00 93.88 235 MET A C 1
ATOM 1908 O O . MET A 1 235 ? -10.854 -1.242 18.151 1.00 93.88 235 MET A O 1
ATOM 1912 N N . ARG A 1 236 ? -11.486 -1.052 16.009 1.00 91.81 236 ARG A N 1
ATOM 1913 C CA . ARG A 1 236 ? -12.093 -2.393 15.903 1.00 91.81 236 ARG A CA 1
ATOM 1914 C C . ARG A 1 236 ? -11.148 -3.510 16.361 1.00 91.81 236 ARG A C 1
ATOM 1916 O O . ARG A 1 236 ? -11.587 -4.530 16.890 1.00 91.81 236 ARG A O 1
ATOM 1923 N N . ASP A 1 237 ? -9.851 -3.357 16.108 1.00 88.50 237 ASP A N 1
ATOM 1924 C CA . ASP A 1 237 ? -8.834 -4.363 16.416 1.00 88.50 237 ASP A CA 1
ATOM 1925 C C . ASP A 1 237 ? -8.210 -4.200 17.817 1.00 88.50 237 ASP A C 1
ATOM 1927 O O . ASP A 1 237 ? -7.338 -5.001 18.182 1.00 88.50 237 ASP A O 1
ATOM 1931 N N . GLY A 1 238 ? -8.657 -3.201 18.591 1.00 87.56 238 GLY A N 1
ATOM 1932 C CA . GLY A 1 238 ? -8.176 -2.890 19.941 1.00 87.56 238 GLY A CA 1
ATOM 1933 C C . GLY A 1 238 ? -6.745 -2.345 19.977 1.00 87.56 238 GLY A C 1
ATOM 1934 O O . GLY A 1 238 ? -6.045 -2.499 20.973 1.00 87.56 238 GLY A O 1
ATOM 1935 N N . VAL A 1 239 ? -6.258 -1.781 18.867 1.00 88.88 239 VAL A N 1
ATOM 1936 C CA . VAL A 1 239 ? -4.902 -1.211 18.747 1.00 88.88 239 VAL A CA 1
ATOM 1937 C C . VAL A 1 239 ? -4.861 0.253 19.200 1.00 88.88 239 VAL A C 1
ATOM 1939 O O . VAL A 1 239 ? -3.793 0.756 19.557 1.00 88.88 239 VAL A O 1
ATOM 1942 N N . MET A 1 240 ? -6.008 0.932 19.167 1.00 91.69 240 MET A N 1
ATOM 1943 C CA . MET A 1 240 ? -6.178 2.355 19.451 1.00 91.69 240 MET A CA 1
ATOM 1944 C C . MET A 1 240 ? -7.532 2.580 20.129 1.00 91.69 240 MET A C 1
ATOM 1946 O O . MET A 1 240 ? -8.501 1.939 19.736 1.00 91.69 240 MET A O 1
ATOM 1950 N N . SER A 1 241 ? -7.596 3.471 21.120 1.00 93.81 241 SER A N 1
ATOM 1951 C CA . SER A 1 241 ? -8.859 3.858 21.762 1.00 93.81 241 SER A CA 1
ATOM 1952 C C . SER A 1 241 ? -9.628 4.881 20.925 1.00 93.81 241 SER A C 1
ATOM 1954 O O . SER A 1 241 ? -9.057 5.561 20.066 1.00 93.81 241 SER A O 1
ATOM 1956 N N . SER A 1 242 ? -10.916 5.041 21.214 1.00 94.69 242 SER A N 1
ATOM 1957 C CA . SER A 1 242 ? -11.759 6.099 20.644 1.00 94.69 242 SER A CA 1
ATOM 1958 C C . SER A 1 242 ? -11.206 7.503 20.889 1.00 94.69 242 SER A C 1
ATOM 1960 O O . SER A 1 242 ? -11.181 8.310 19.960 1.00 94.69 242 SER A O 1
ATOM 1962 N N . VAL A 1 243 ? -10.707 7.789 22.096 1.00 95.19 243 VAL A N 1
ATOM 1963 C CA . VAL A 1 243 ? -10.106 9.088 22.451 1.00 95.19 243 VAL A CA 1
ATOM 1964 C C . VAL A 1 243 ? -8.919 9.406 21.539 1.00 95.19 243 VAL A C 1
ATOM 1966 O O . VAL A 1 243 ? -8.918 10.439 20.870 1.00 95.19 243 VAL A O 1
ATOM 1969 N N . GLU A 1 244 ? -7.954 8.487 21.431 1.00 95.38 244 GLU A N 1
ATOM 1970 C CA . GLU A 1 244 ? -6.776 8.671 20.573 1.00 95.38 244 GLU A CA 1
ATOM 1971 C C . GLU A 1 244 ? -7.180 8.826 19.094 1.00 95.38 244 GLU A C 1
ATOM 1973 O O . GLU A 1 244 ? -6.659 9.682 18.372 1.00 95.38 244 GLU A O 1
ATOM 1978 N N . ALA A 1 245 ? -8.149 8.033 18.631 1.00 96.44 245 ALA A N 1
ATOM 1979 C CA . ALA A 1 245 ? -8.635 8.108 17.260 1.00 96.44 245 ALA A CA 1
ATOM 1980 C C . ALA A 1 245 ? -9.328 9.451 16.952 1.00 96.44 245 ALA A C 1
ATOM 1982 O O . ALA A 1 245 ? -9.098 10.033 15.887 1.00 96.44 245 ALA A O 1
ATOM 1983 N N . LYS A 1 246 ? -10.144 9.978 17.877 1.00 96.38 246 LYS A N 1
ATOM 1984 C CA . LYS A 1 246 ? -10.819 11.283 17.747 1.00 96.38 246 LYS A CA 1
ATOM 1985 C C . LYS A 1 246 ? -9.828 12.449 17.768 1.00 96.38 246 LYS A C 1
ATOM 1987 O O . LYS A 1 246 ? -9.988 13.395 16.992 1.00 96.38 246 LYS A O 1
ATOM 1992 N N . GLU A 1 247 ? -8.779 12.380 18.586 1.00 96.56 247 GLU A N 1
ATOM 1993 C CA . GLU A 1 247 ? -7.692 13.369 18.582 1.00 96.56 247 GLU A CA 1
ATOM 1994 C C . GLU A 1 247 ? -6.992 13.427 17.217 1.00 96.56 247 GLU A C 1
ATOM 1996 O O . GLU A 1 247 ? -6.802 14.506 16.649 1.00 96.56 247 GLU A O 1
ATOM 2001 N N . LEU A 1 248 ? -6.677 12.265 16.635 1.00 96.75 248 LEU A N 1
ATOM 2002 C CA . LEU A 1 248 ? -6.061 12.182 15.308 1.00 96.75 248 LEU A CA 1
ATOM 2003 C C . LEU A 1 248 ? -6.995 12.680 14.195 1.00 96.75 248 LEU A C 1
ATOM 2005 O O . LEU A 1 248 ? -6.532 13.372 13.285 1.00 96.75 248 LEU A O 1
ATOM 2009 N N . MET A 1 249 ? -8.300 12.401 14.277 1.00 96.06 249 MET A N 1
ATOM 2010 C CA . MET A 1 249 ? -9.297 12.967 13.355 1.00 96.06 249 MET A CA 1
ATOM 2011 C C . MET A 1 249 ? -9.418 14.491 13.489 1.00 96.06 249 MET A C 1
ATOM 2013 O O . MET A 1 249 ? -9.589 15.189 12.489 1.00 96.06 249 MET A O 1
ATOM 2017 N N . THR A 1 250 ? -9.276 15.027 14.700 1.00 95.62 250 THR A N 1
ATOM 2018 C CA . THR A 1 250 ? -9.276 16.476 14.941 1.00 95.62 250 THR A CA 1
ATOM 2019 C C . THR A 1 250 ? -8.041 17.137 14.326 1.00 95.62 250 THR A C 1
ATOM 2021 O O . THR A 1 250 ? -8.156 18.163 13.653 1.00 95.62 250 THR A O 1
ATOM 2024 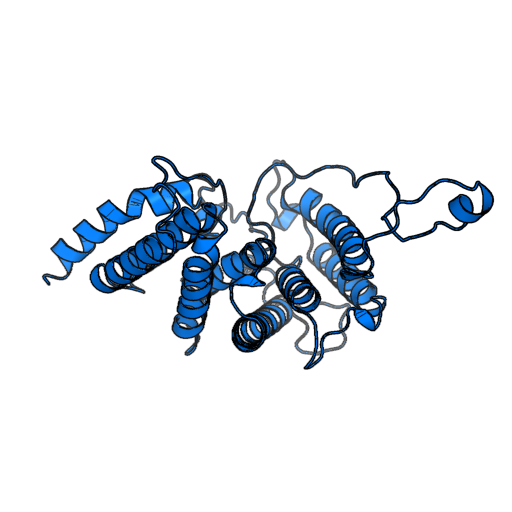N N . GLU A 1 251 ? -6.857 16.534 14.475 1.00 95.44 251 GLU A N 1
ATOM 2025 C CA . GLU A 1 251 ? -5.643 17.019 13.807 1.00 95.44 251 GLU A CA 1
ATOM 2026 C C . GLU A 1 251 ? -5.767 16.935 12.278 1.00 95.44 251 GLU A C 1
ATOM 2028 O O . GLU A 1 251 ? -5.372 17.871 11.580 1.00 95.44 251 GLU A O 1
ATOM 2033 N N . LEU A 1 252 ? -6.353 15.857 11.746 1.00 94.31 252 LEU A N 1
ATOM 2034 C CA . LEU A 1 252 ? -6.632 15.710 10.316 1.00 94.31 252 LEU A CA 1
ATOM 2035 C C . LEU A 1 252 ? -7.506 16.867 9.802 1.00 94.31 252 LEU A C 1
ATOM 2037 O O . LEU A 1 252 ? -7.126 17.541 8.843 1.00 94.31 252 LEU A O 1
ATOM 2041 N N . LEU A 1 253 ? -8.622 17.159 10.479 1.00 93.50 253 LEU A N 1
ATOM 2042 C CA . LEU A 1 253 ? -9.495 18.297 10.163 1.00 93.50 253 LEU A CA 1
ATOM 2043 C C . LEU A 1 253 ? -8.740 19.628 10.190 1.00 93.50 253 LEU A C 1
ATOM 2045 O O . LEU A 1 253 ? -8.847 20.425 9.258 1.00 93.50 253 LEU A O 1
ATOM 2049 N N . ARG A 1 254 ? -7.928 19.853 11.228 1.00 93.50 254 ARG A N 1
ATOM 2050 C CA . ARG A 1 254 ? -7.140 21.081 11.380 1.00 93.50 254 ARG A CA 1
ATOM 2051 C C . ARG A 1 254 ? -6.152 21.277 10.228 1.00 93.50 254 ARG A C 1
ATOM 2053 O O . ARG A 1 254 ? -5.935 22.404 9.786 1.00 93.50 254 ARG A O 1
ATOM 2060 N N . ARG A 1 255 ? -5.540 20.196 9.739 1.00 90.12 255 ARG A N 1
ATOM 2061 C CA . ARG A 1 255 ? -4.570 20.229 8.633 1.00 90.12 255 ARG A CA 1
ATOM 2062 C C . ARG A 1 255 ? -5.226 20.476 7.283 1.00 90.12 255 ARG A C 1
ATOM 2064 O O . ARG A 1 255 ? -4.700 21.253 6.493 1.00 90.12 255 ARG A O 1
ATOM 2071 N N . GLY A 1 256 ? -6.367 19.854 7.017 1.00 89.50 256 GLY A N 1
ATOM 2072 C CA . GLY A 1 256 ? -7.096 20.019 5.762 1.00 89.50 256 GLY A CA 1
ATOM 2073 C C . GLY A 1 256 ? -8.231 21.030 5.839 1.00 89.50 256 GLY A C 1
ATOM 2074 O O . GLY A 1 256 ? -9.255 20.801 5.215 1.00 89.50 256 GLY A O 1
ATOM 2075 N N . VAL A 1 257 ? -8.066 22.138 6.570 1.00 88.06 257 VAL A N 1
ATOM 2076 C CA . VAL A 1 257 ? -9.115 23.159 6.791 1.00 88.06 257 VAL A CA 1
ATOM 2077 C C . VAL A 1 257 ? -9.754 23.706 5.502 1.00 88.06 257 VAL A C 1
ATOM 2079 O O . VAL A 1 257 ? -10.874 24.204 5.520 1.00 88.06 257 VAL A O 1
ATOM 2082 N N . HIS A 1 258 ? -9.047 23.624 4.374 1.00 88.00 258 HIS A N 1
ATOM 2083 C CA . HIS A 1 258 ? -9.527 24.064 3.062 1.00 88.00 258 HIS A CA 1
ATOM 2084 C C . HIS A 1 258 ? -10.326 22.990 2.305 1.00 88.00 258 HIS A C 1
ATOM 2086 O O . HIS A 1 258 ? -10.967 23.309 1.303 1.00 88.00 258 HIS A O 1
ATOM 2092 N N . HIS A 1 259 ? -10.299 21.733 2.755 1.00 86.50 259 HIS A N 1
ATOM 2093 C CA . HIS A 1 259 ? -11.158 20.677 2.229 1.00 86.50 259 HIS A CA 1
ATOM 2094 C C . HIS A 1 259 ? -12.500 20.704 2.942 1.00 86.50 259 HIS A C 1
ATOM 2096 O O . HIS A 1 259 ? -12.581 20.821 4.164 1.00 86.50 259 HIS A O 1
ATOM 2102 N N . LYS A 1 260 ? -13.572 20.527 2.172 1.00 83.88 260 LYS A N 1
ATOM 2103 C CA . LYS A 1 260 ? -14.855 20.146 2.754 1.00 83.88 260 LYS A CA 1
ATOM 2104 C C . LYS A 1 260 ? -14.756 18.689 3.180 1.00 83.88 260 LYS A C 1
ATOM 2106 O O . LYS A 1 260 ? -14.273 17.866 2.404 1.00 83.88 260 LYS A O 1
ATOM 2111 N N . VAL A 1 261 ? -15.225 18.382 4.388 1.00 80.56 261 VAL A N 1
ATOM 2112 C CA . VAL A 1 261 ? -15.377 16.992 4.825 1.00 80.56 261 VAL A CA 1
ATOM 2113 C C . VAL A 1 261 ? -16.285 16.289 3.814 1.00 80.56 261 VAL A C 1
ATOM 2115 O O . VAL A 1 261 ? -17.390 16.780 3.569 1.00 80.56 261 VAL A O 1
ATOM 2118 N N . PRO A 1 262 ? -15.826 15.202 3.180 1.00 76.25 262 PRO A N 1
ATOM 2119 C CA . PRO A 1 262 ? -16.626 14.525 2.178 1.00 76.25 262 PRO A CA 1
ATOM 2120 C C . PRO A 1 262 ? -17.829 13.845 2.845 1.00 76.25 262 PRO A C 1
ATOM 2122 O O . PRO A 1 262 ? -17.684 13.160 3.856 1.00 76.25 262 PRO A O 1
ATOM 2125 N N . GLU A 1 263 ? -19.020 14.029 2.268 1.00 71.69 263 GLU A N 1
ATOM 2126 C CA . GLU A 1 263 ? -20.258 13.376 2.731 1.00 71.69 263 GLU A CA 1
ATOM 2127 C C . GLU A 1 263 ? -20.234 11.860 2.491 1.00 71.69 263 GLU A C 1
ATOM 2129 O O . GLU A 1 263 ? -20.891 11.100 3.197 1.00 71.69 263 GLU A O 1
ATOM 2134 N N . GLN A 1 264 ? -19.471 11.416 1.489 1.00 69.81 264 GLN A N 1
ATOM 2135 C CA . GLN A 1 264 ? -19.265 10.013 1.150 1.00 69.81 264 GLN A CA 1
ATOM 2136 C C . GLN A 1 264 ? -17.797 9.772 0.832 1.00 69.81 264 GLN A C 1
ATOM 2138 O O . GLN A 1 264 ? -17.135 10.641 0.263 1.00 69.81 264 GLN A O 1
ATOM 2143 N N . ALA A 1 265 ? -17.310 8.568 1.130 1.00 73.25 265 ALA A N 1
ATOM 2144 C CA . ALA A 1 265 ? -15.932 8.229 0.817 1.00 73.25 265 ALA A CA 1
ATOM 2145 C C . ALA A 1 265 ? -15.648 8.330 -0.689 1.00 73.25 265 ALA A C 1
ATOM 2147 O O . ALA A 1 265 ? -16.394 7.828 -1.533 1.00 73.25 265 ALA A O 1
ATOM 2148 N N . MET A 1 266 ? -14.518 8.947 -1.004 1.00 72.31 266 MET A N 1
ATOM 2149 C CA . MET A 1 266 ? -14.014 9.256 -2.335 1.00 72.31 266 MET A CA 1
ATOM 2150 C C . MET A 1 266 ? -13.259 8.087 -2.978 1.00 72.31 266 MET A C 1
ATOM 2152 O O . MET A 1 266 ? -12.830 8.197 -4.127 1.00 72.31 266 MET A O 1
ATOM 2156 N N . SER A 1 267 ? -13.025 6.991 -2.248 1.00 78.06 267 SER A N 1
ATOM 2157 C CA . SER A 1 267 ? -12.117 5.931 -2.686 1.00 78.06 267 SER A CA 1
ATOM 2158 C C . SER A 1 267 ? -12.633 4.515 -2.464 1.00 78.06 267 SER A C 1
ATOM 2160 O O . SER A 1 267 ? -13.251 4.197 -1.452 1.00 78.06 267 SER A O 1
ATOM 2162 N N . SER A 1 268 ? -12.296 3.638 -3.407 1.00 82.06 268 SER A N 1
ATOM 2163 C CA . SER A 1 268 ? -12.616 2.207 -3.403 1.00 82.06 268 SER A CA 1
ATOM 2164 C C . SER A 1 268 ? -11.451 1.330 -2.912 1.00 82.06 268 SER A C 1
ATOM 2166 O O . SER A 1 268 ? -11.494 0.108 -3.058 1.00 82.06 268 SER A O 1
ATOM 2168 N N . ILE A 1 269 ? -10.418 1.955 -2.334 1.00 88.56 269 ILE A N 1
ATOM 2169 C CA . ILE A 1 269 ? -9.173 1.327 -1.870 1.00 88.56 269 ILE A CA 1
ATOM 2170 C C . ILE A 1 269 ? -9.457 0.236 -0.836 1.00 88.56 269 ILE A C 1
ATOM 2172 O O . ILE A 1 269 ? -10.198 0.463 0.115 1.00 88.56 269 ILE A O 1
ATOM 2176 N N . VAL A 1 270 ? -8.814 -0.918 -0.975 1.00 89.44 270 VAL A N 1
ATOM 2177 C CA . VAL A 1 270 ? -8.757 -1.966 0.047 1.00 89.44 270 VAL A CA 1
ATOM 2178 C C . VAL A 1 270 ? -7.704 -1.600 1.088 1.00 89.44 270 VAL A C 1
ATOM 2180 O O . VAL A 1 270 ? -6.546 -1.360 0.744 1.00 89.44 270 VAL A O 1
ATOM 2183 N N . ILE A 1 271 ? -8.105 -1.566 2.359 1.00 90.56 271 ILE A N 1
ATOM 2184 C CA . ILE A 1 271 ? -7.202 -1.277 3.488 1.00 90.56 271 ILE A CA 1
ATOM 2185 C C . ILE A 1 271 ? -7.165 -2.393 4.532 1.00 90.56 271 ILE A C 1
ATOM 2187 O O . ILE A 1 271 ? -6.411 -2.281 5.493 1.00 90.56 271 ILE A O 1
ATOM 2191 N N . ASP A 1 272 ? -7.979 -3.439 4.376 1.00 88.81 272 ASP A N 1
ATOM 2192 C CA . ASP A 1 272 ? -8.007 -4.615 5.249 1.00 88.81 272 ASP A CA 1
ATOM 2193 C C . ASP A 1 272 ? -7.949 -5.893 4.415 1.00 88.81 272 ASP A C 1
ATOM 2195 O O . ASP A 1 272 ? -8.969 -6.454 4.018 1.00 88.81 272 ASP A O 1
ATOM 2199 N N . TYR A 1 273 ? -6.736 -6.336 4.096 1.00 80.94 273 TYR A N 1
ATOM 2200 C CA . TYR A 1 273 ? -6.558 -7.463 3.186 1.00 80.94 273 TYR A CA 1
ATOM 2201 C C . TYR A 1 273 ? -6.919 -8.809 3.826 1.00 80.94 273 TYR A C 1
ATOM 2203 O O . TYR A 1 273 ? -7.339 -9.710 3.104 1.00 80.94 273 TYR A O 1
ATOM 2211 N N . ASP A 1 274 ? -6.841 -8.918 5.160 1.00 80.06 274 ASP A N 1
ATOM 2212 C CA . ASP A 1 274 ? -7.344 -10.086 5.897 1.00 80.06 274 ASP A CA 1
ATOM 2213 C C . ASP A 1 274 ? -8.864 -10.217 5.708 1.00 80.06 274 ASP A C 1
ATOM 2215 O O . ASP A 1 274 ? -9.387 -11.309 5.503 1.00 80.06 274 ASP A O 1
ATOM 2219 N N . LEU A 1 275 ? -9.591 -9.095 5.756 1.00 83.19 275 LEU A N 1
ATOM 2220 C CA . LEU A 1 275 ? -11.036 -9.084 5.539 1.00 83.19 275 LEU A CA 1
ATOM 2221 C C . LEU A 1 275 ? -11.404 -9.275 4.056 1.00 83.19 275 LEU A C 1
ATOM 2223 O O . LEU A 1 275 ? -12.424 -9.894 3.745 1.00 83.19 275 LEU A O 1
ATOM 2227 N N . ALA A 1 276 ? -10.554 -8.791 3.145 1.00 81.38 276 ALA A N 1
ATOM 2228 C CA . ALA A 1 276 ? -10.752 -8.913 1.701 1.00 81.38 276 ALA A CA 1
ATOM 2229 C C . ALA A 1 276 ? -10.696 -10.364 1.195 1.00 81.38 276 ALA A C 1
ATOM 2231 O O . ALA A 1 276 ? -11.172 -10.622 0.091 1.00 81.38 276 ALA A O 1
ATOM 2232 N N . GLU A 1 277 ? -10.122 -11.285 1.978 1.00 72.38 277 GLU A N 1
ATOM 2233 C CA . GLU A 1 277 ? -10.137 -12.734 1.722 1.00 72.38 277 GLU A CA 1
ATOM 2234 C C . GLU A 1 277 ? -11.574 -13.284 1.738 1.00 72.38 277 GLU A C 1
ATOM 2236 O O . GLU A 1 277 ? -11.951 -14.069 0.876 1.00 72.38 277 GLU A O 1
ATOM 2241 N N . GLY A 1 278 ? -12.406 -12.831 2.683 1.00 74.69 278 GLY A N 1
ATOM 2242 C CA . GLY A 1 278 ? -13.792 -13.291 2.811 1.00 74.69 278 GLY A CA 1
ATOM 2243 C C . GLY A 1 278 ? -14.806 -12.415 2.077 1.00 74.69 278 GLY A C 1
ATOM 2244 O O . GLY A 1 278 ? -15.764 -12.920 1.494 1.00 74.69 278 GLY A O 1
ATOM 2245 N N . ASN A 1 279 ? -14.633 -11.091 2.125 1.00 82.25 279 ASN A N 1
ATOM 2246 C CA . ASN A 1 279 ? -15.544 -10.153 1.479 1.00 82.25 279 ASN A CA 1
ATOM 2247 C C . ASN A 1 279 ? -14.819 -8.840 1.146 1.00 82.25 279 ASN A C 1
ATOM 2249 O O . ASN A 1 279 ? -14.531 -8.014 2.014 1.00 82.25 279 ASN A O 1
ATOM 2253 N N . LEU A 1 280 ? -14.558 -8.646 -0.149 1.00 82.44 280 LEU A N 1
ATOM 2254 C CA . LEU A 1 280 ? -13.847 -7.483 -0.674 1.00 82.44 280 LEU A CA 1
ATOM 2255 C C . LEU A 1 280 ? -14.539 -6.157 -0.338 1.00 82.44 280 LEU A C 1
ATOM 2257 O O . LEU A 1 280 ? -13.857 -5.180 -0.043 1.00 82.44 280 LEU A O 1
ATOM 2261 N N . GLU A 1 281 ? -15.871 -6.107 -0.372 1.00 85.44 281 GLU A N 1
ATOM 2262 C CA . GLU A 1 281 ? -16.614 -4.853 -0.218 1.00 85.44 281 GLU A CA 1
ATOM 2263 C C . GLU A 1 281 ? -16.484 -4.283 1.193 1.00 85.44 281 GLU A C 1
ATOM 2265 O O . GLU A 1 281 ? -16.240 -3.089 1.363 1.00 85.44 281 GLU A O 1
ATOM 2270 N N . VAL A 1 282 ? -16.540 -5.136 2.216 1.00 89.19 282 VAL A N 1
ATOM 2271 C CA . VAL A 1 282 ? -16.387 -4.698 3.614 1.00 89.19 282 VAL A CA 1
ATOM 2272 C C . VAL A 1 282 ? -14.937 -4.368 3.991 1.00 89.19 282 VAL A C 1
ATOM 2274 O O . VAL A 1 282 ? -14.705 -3.719 5.008 1.00 89.19 282 VAL A O 1
ATOM 2277 N N . ALA A 1 283 ? -13.966 -4.780 3.171 1.00 89.00 283 ALA A N 1
ATOM 2278 C CA . ALA A 1 283 ? -12.546 -4.463 3.324 1.00 89.00 283 ALA A CA 1
ATOM 2279 C C . ALA A 1 283 ? -12.139 -3.109 2.716 1.00 89.00 283 ALA A C 1
ATOM 2281 O O . ALA A 1 283 ? -10.986 -2.673 2.855 1.00 89.00 283 ALA A O 1
ATOM 2282 N N . ARG A 1 284 ? -13.068 -2.445 2.017 1.00 91.00 284 ARG A N 1
ATOM 2283 C CA . ARG A 1 284 ? -12.826 -1.139 1.408 1.00 91.00 284 ARG A CA 1
ATOM 2284 C C . ARG A 1 284 ? -12.790 -0.038 2.459 1.00 91.00 284 ARG A C 1
ATOM 2286 O O . ARG A 1 284 ? -13.543 -0.032 3.432 1.00 91.00 284 ARG A O 1
ATOM 2293 N N . VAL A 1 285 ? -11.954 0.956 2.183 1.00 92.12 285 VAL A N 1
ATOM 2294 C CA . VAL A 1 285 ? -11.775 2.160 2.991 1.00 92.12 285 VAL A CA 1
ATOM 2295 C C . VAL A 1 285 ? -13.095 2.874 3.244 1.00 92.12 285 VAL A C 1
ATOM 2297 O O . VAL A 1 285 ? -13.324 3.301 4.365 1.00 92.12 285 VAL A O 1
ATOM 2300 N N . LYS A 1 286 ? -13.988 2.921 2.246 1.00 90.75 286 LYS A N 1
ATOM 2301 C CA . LYS A 1 286 ? -15.323 3.513 2.371 1.00 90.75 286 LYS A CA 1
ATOM 2302 C C . LYS A 1 286 ? -16.109 2.915 3.535 1.00 90.75 286 LYS A C 1
ATOM 2304 O O . LYS A 1 286 ? -16.495 3.637 4.445 1.00 90.75 286 LYS A O 1
ATOM 2309 N N . VAL A 1 287 ? -16.278 1.593 3.524 1.00 91.75 287 VAL A N 1
ATOM 2310 C CA . VAL A 1 287 ? -17.077 0.881 4.530 1.00 91.75 287 VAL A CA 1
ATOM 2311 C C . VAL A 1 287 ? -16.454 1.017 5.915 1.00 91.75 287 VAL A C 1
ATOM 2313 O O . VAL A 1 287 ? -17.157 1.211 6.903 1.00 91.75 287 VAL A O 1
ATOM 2316 N N . LEU A 1 288 ? -15.125 0.937 6.004 1.00 92.88 288 LEU A N 1
ATOM 2317 C CA . LEU A 1 288 ? -14.431 1.075 7.280 1.00 92.88 288 LEU A CA 1
ATOM 2318 C C . LEU A 1 288 ? -14.499 2.509 7.816 1.00 92.88 288 LEU A C 1
ATOM 2320 O O . LEU A 1 288 ? -14.739 2.681 9.003 1.00 92.88 288 LEU A O 1
ATOM 2324 N N . ALA A 1 289 ? -14.343 3.524 6.966 1.00 92.88 289 ALA A N 1
ATOM 2325 C CA . ALA A 1 289 ? -14.418 4.927 7.362 1.00 92.88 289 ALA A CA 1
ATOM 2326 C C . ALA A 1 289 ? -15.828 5.334 7.819 1.00 92.88 289 ALA A C 1
ATOM 2328 O O . ALA A 1 289 ? -15.958 6.097 8.774 1.00 92.88 289 ALA A O 1
ATOM 2329 N N . GLU A 1 290 ? -16.880 4.810 7.184 1.00 91.56 290 GLU A N 1
ATOM 2330 C CA . GLU A 1 290 ? -18.277 5.040 7.587 1.00 91.56 290 GLU A CA 1
ATOM 2331 C C . GLU A 1 290 ? -18.590 4.452 8.977 1.00 91.56 290 GLU A C 1
ATOM 2333 O O . GLU A 1 290 ? -19.426 4.989 9.697 1.00 91.56 290 GLU A O 1
ATOM 2338 N N . ARG A 1 291 ? -17.869 3.405 9.400 1.00 93.25 291 ARG A N 1
ATOM 2339 C CA . ARG A 1 291 ? -18.024 2.770 10.722 1.00 93.25 291 ARG A CA 1
ATOM 2340 C C . ARG A 1 291 ? -17.286 3.470 11.860 1.00 93.25 291 ARG A C 1
ATOM 2342 O O . ARG A 1 291 ? -17.427 3.051 13.005 1.00 93.25 291 ARG A O 1
ATOM 2349 N N . PHE A 1 292 ? -16.489 4.500 11.578 1.00 94.38 292 PHE A N 1
ATOM 2350 C CA . PHE A 1 292 ? -15.686 5.177 12.601 1.00 94.38 292 PHE A CA 1
ATOM 2351 C C . PHE A 1 292 ? -16.532 5.653 13.782 1.00 94.38 292 PHE A C 1
ATOM 2353 O O . PHE A 1 292 ? -16.198 5.373 14.927 1.00 94.38 292 PHE A O 1
ATOM 2360 N N . ASP A 1 293 ? -17.619 6.371 13.490 1.00 92.81 293 ASP A N 1
ATOM 2361 C CA . ASP A 1 293 ? -18.427 7.048 14.503 1.00 92.81 293 ASP A CA 1
ATOM 2362 C C . ASP A 1 293 ? -19.186 6.025 15.368 1.00 92.81 293 ASP A C 1
ATOM 2364 O O . ASP A 1 293 ? -19.241 6.160 16.588 1.00 92.81 293 ASP A O 1
ATOM 2368 N N . GLU A 1 294 ? -19.670 4.940 14.753 1.00 93.81 294 GLU A N 1
ATOM 2369 C CA . GLU A 1 294 ? -20.268 3.792 15.449 1.00 93.81 294 GLU A CA 1
ATOM 2370 C C . GLU A 1 294 ? -19.259 3.099 16.379 1.00 93.81 294 GLU A C 1
ATOM 2372 O O . GLU A 1 294 ? -19.553 2.855 17.549 1.00 93.81 294 GLU A O 1
ATOM 2377 N N . LEU A 1 295 ? -18.052 2.811 15.880 1.00 92.62 295 LEU A N 1
ATOM 2378 C CA . LEU A 1 295 ? -16.997 2.158 16.659 1.00 92.62 295 LEU A CA 1
ATOM 2379 C C . LEU A 1 295 ? -16.513 3.035 17.813 1.00 92.62 295 LEU A C 1
ATOM 2381 O O . LEU A 1 295 ? -16.253 2.523 18.898 1.00 92.62 295 LEU A O 1
ATOM 2385 N N . ALA A 1 296 ? -16.413 4.343 17.585 1.00 91.69 296 ALA A N 1
ATOM 2386 C CA . ALA A 1 296 ? -16.022 5.293 18.608 1.00 91.69 296 ALA A CA 1
ATOM 2387 C C . ALA A 1 296 ? -17.054 5.347 19.745 1.00 91.69 296 ALA A C 1
ATOM 2389 O O . ALA A 1 296 ? -16.664 5.296 20.906 1.00 91.69 296 ALA A O 1
ATOM 2390 N N . LEU A 1 297 ? -18.354 5.378 19.422 1.00 91.62 297 LEU A N 1
ATOM 2391 C CA . LEU A 1 297 ? -19.424 5.312 20.425 1.00 91.62 297 LEU A CA 1
ATOM 2392 C C . LEU A 1 297 ? -19.396 3.988 21.199 1.00 91.62 297 LEU A C 1
ATOM 2394 O O . LEU A 1 297 ? -19.518 3.979 22.420 1.00 91.62 297 LEU A O 1
ATOM 2398 N N . TYR A 1 298 ? -19.227 2.861 20.502 1.00 88.62 298 TYR A N 1
ATOM 2399 C CA . TYR A 1 298 ? -19.176 1.543 21.137 1.00 88.62 298 TYR A CA 1
ATOM 2400 C C . TYR A 1 298 ? -18.006 1.409 22.127 1.00 88.62 298 TYR A C 1
ATOM 2402 O O . TYR A 1 298 ? -18.177 0.879 23.227 1.00 88.62 298 TYR A O 1
ATOM 2410 N N . ASP A 1 299 ? -16.821 1.894 21.752 1.00 86.94 299 ASP A N 1
ATOM 2411 C CA . ASP A 1 299 ? -15.638 1.890 22.617 1.00 86.94 299 ASP A CA 1
ATOM 2412 C C . ASP A 1 299 ? -15.863 2.748 23.875 1.00 86.94 299 ASP A C 1
ATOM 2414 O O . ASP A 1 299 ? -15.586 2.280 24.977 1.00 86.94 299 ASP A O 1
ATOM 2418 N N . GLU A 1 300 ? -16.476 3.931 23.752 1.00 86.12 300 GLU A N 1
ATOM 2419 C CA . GLU A 1 300 ? -16.829 4.792 24.897 1.00 86.12 300 GLU A CA 1
ATOM 2420 C C . GLU A 1 300 ? -17.785 4.090 25.877 1.00 86.12 300 GLU A C 1
ATOM 2422 O O . GLU A 1 300 ? -17.550 4.080 27.087 1.00 86.12 300 GLU A O 1
ATOM 2427 N N . PHE A 1 301 ? -18.823 3.416 25.367 1.00 84.62 301 PHE A N 1
ATOM 2428 C CA . PHE A 1 301 ? -19.777 2.684 26.210 1.00 84.62 301 PHE A CA 1
ATOM 2429 C C . PHE A 1 301 ? -19.188 1.442 26.887 1.00 84.62 301 PHE A C 1
ATOM 2431 O O . PHE A 1 301 ? -19.676 1.036 27.942 1.00 84.62 301 PHE A O 1
ATOM 2438 N N . THR A 1 302 ? -18.173 0.812 26.293 1.00 81.31 302 THR A N 1
ATOM 2439 C CA . THR A 1 302 ? -17.586 -0.434 26.817 1.00 81.31 302 THR A CA 1
ATOM 2440 C C . THR A 1 302 ? -16.352 -0.214 27.686 1.00 81.31 302 THR A C 1
ATOM 2442 O O . THR A 1 302 ? -16.052 -1.065 28.523 1.00 81.31 302 THR A O 1
ATOM 2445 N N . THR A 1 303 ? -15.659 0.916 27.530 1.00 72.81 303 THR A N 1
ATOM 2446 C CA . THR A 1 303 ? -14.443 1.244 28.293 1.00 72.81 303 THR A CA 1
ATOM 2447 C C . THR A 1 303 ? -14.665 2.273 29.403 1.00 72.81 303 THR A C 1
ATOM 2449 O O . THR A 1 303 ? -13.833 2.356 30.305 1.00 72.81 303 THR A O 1
ATOM 2452 N N . GLY A 1 304 ? -15.810 2.969 29.421 1.00 53.62 304 GLY A N 1
ATOM 2453 C CA . GLY A 1 304 ? -16.265 3.760 30.569 1.00 53.62 304 GLY A CA 1
ATOM 2454 C C . GLY A 1 304 ? -15.381 4.961 30.920 1.00 53.62 304 GLY A C 1
ATOM 2455 O O . GLY A 1 304 ? -15.195 5.237 32.106 1.00 53.62 304 GLY A O 1
ATOM 2456 N N . THR A 1 305 ? -14.821 5.645 29.919 1.00 49.53 305 THR A N 1
ATOM 2457 C CA . THR A 1 305 ? -14.164 6.956 30.086 1.00 49.53 305 THR A CA 1
ATOM 2458 C C . THR A 1 305 ? -15.124 8.106 29.857 1.00 49.53 305 THR A C 1
ATOM 2460 O O . THR A 1 305 ? -15.799 8.076 28.804 1.00 49.53 305 THR A O 1
#